Protein AF-0000000083108883 (afdb_homodimer)

Structure (mmCIF, N/CA/C/O backbone):
data_AF-0000000083108883-model_v1
#
loop_
_entity.id
_entity.type
_entity.pdbx_description
1 polymer Holo-
#
loop_
_atom_site.group_PDB
_atom_site.id
_atom_site.type_symbol
_atom_site.label_atom_id
_atom_site.label_alt_id
_atom_site.label_comp_id
_atom_site.label_asym_id
_atom_site.label_entity_id
_atom_site.label_seq_id
_atom_site.pdbx_PDB_ins_code
_atom_site.Cartn_x
_atom_site.Cartn_y
_atom_site.Cartn_z
_atom_site.occupancy
_atom_site.B_iso_or_equiv
_atom_site.auth_seq_id
_atom_site.auth_comp_id
_atom_site.auth_asym_id
_atom_site.auth_atom_id
_atom_site.pdbx_PDB_model_num
ATOM 1 N N . MET A 1 1 ? -17.375 -12.625 4.012 1 76.31 1 MET A N 1
ATOM 2 C CA . MET A 1 1 ? -16.109 -12.078 3.527 1 76.31 1 MET A CA 1
ATOM 3 C C . MET A 1 1 ? -15.039 -12.125 4.621 1 76.31 1 MET A C 1
ATOM 5 O O . MET A 1 1 ? -15.266 -11.641 5.73 1 76.31 1 MET A O 1
ATOM 9 N N . GLY A 1 2 ? -14.117 -13.102 4.285 1 89.69 2 GLY A N 1
ATOM 10 C CA . GLY A 1 2 ? -13.055 -13.273 5.27 1 89.69 2 GLY A CA 1
ATOM 11 C C . GLY A 1 2 ? -11.664 -13.266 4.66 1 89.69 2 GLY A C 1
ATOM 12 O O . GLY A 1 2 ? -11.484 -13.672 3.512 1 89.69 2 GLY A O 1
ATOM 13 N N . ILE A 1 3 ? -10.781 -12.773 5.336 1 93.19 3 ILE A N 1
ATOM 14 C CA . ILE A 1 3 ? -9.375 -12.797 4.934 1 93.19 3 ILE A CA 1
ATOM 15 C C . ILE A 1 3 ? -8.836 -14.219 5.047 1 93.19 3 ILE A C 1
ATOM 17 O O . ILE A 1 3 ? -9.016 -14.883 6.07 1 93.19 3 ILE A O 1
ATOM 21 N N . VAL A 1 4 ? -8.133 -14.672 4.008 1 93.44 4 VAL A N 1
ATOM 22 C CA . VAL A 1 4 ? -7.594 -16.031 4.047 1 93.44 4 VAL A CA 1
ATOM 23 C C . VAL A 1 4 ? -6.07 -15.984 3.961 1 93.44 4 VAL A C 1
ATOM 25 O O . VAL A 1 4 ? -5.398 -17 4.168 1 93.44 4 VAL A O 1
ATOM 28 N N . GLY A 1 5 ? -5.5 -14.867 3.646 1 94.31 5 GLY A N 1
ATOM 29 C CA . GLY A 1 5 ? -4.055 -14.75 3.553 1 94.31 5 GLY A CA 1
ATOM 30 C C . GLY A 1 5 ? -3.58 -13.305 3.492 1 94.31 5 GLY A C 1
ATOM 31 O O . GLY A 1 5 ? -4.277 -12.438 2.961 1 94.31 5 GLY A O 1
ATOM 32 N N . VAL A 1 6 ? -2.428 -13.055 4.012 1 96.5 6 VAL A N 1
ATOM 33 C CA . VAL A 1 6 ? -1.729 -11.781 3.943 1 96.5 6 VAL A CA 1
ATOM 34 C C . VAL A 1 6 ? -0.27 -12.008 3.557 1 96.5 6 VAL A C 1
ATOM 36 O O . VAL A 1 6 ? 0.339 -13 3.963 1 96.5 6 VAL A O 1
ATOM 39 N N . GLY A 1 7 ? 0.266 -11.148 2.766 1 96.5 7 GLY A N 1
ATOM 40 C CA . GLY A 1 7 ? 1.666 -11.203 2.377 1 96.5 7 GLY A CA 1
ATOM 41 C C . GLY A 1 7 ? 2.314 -9.836 2.301 1 96.5 7 GLY A C 1
ATOM 42 O O . GLY A 1 7 ? 1.659 -8.852 1.951 1 96.5 7 GLY A O 1
ATOM 43 N N . ILE A 1 8 ? 3.551 -9.719 2.645 1 97.81 8 ILE A N 1
ATOM 44 C CA . ILE A 1 8 ? 4.375 -8.523 2.479 1 97.81 8 ILE A CA 1
ATOM 45 C C . ILE A 1 8 ? 5.715 -8.906 1.85 1 97.81 8 ILE A C 1
ATOM 47 O O . ILE A 1 8 ? 6.195 -10.031 2.033 1 97.81 8 ILE A O 1
ATOM 51 N N . ASP A 1 9 ? 6.301 -7.988 1.172 1 96.94 9 ASP A N 1
ATOM 52 C CA . ASP A 1 9 ? 7.637 -8.195 0.616 1 96.94 9 ASP A CA 1
ATOM 53 C C . ASP A 1 9 ? 8.398 -6.879 0.504 1 96.94 9 ASP A C 1
ATOM 55 O O . ASP A 1 9 ? 7.797 -5.824 0.284 1 96.94 9 ASP A O 1
ATOM 59 N N . LEU A 1 10 ? 9.703 -6.953 0.668 1 96.44 10 LEU A N 1
ATOM 60 C CA . LEU A 1 10 ? 10.633 -5.852 0.454 1 96.44 10 LEU A CA 1
ATOM 61 C C . LEU A 1 10 ? 11.672 -6.219 -0.599 1 96.44 10 LEU A C 1
ATOM 63 O O . LEU A 1 10 ? 12.117 -7.371 -0.67 1 96.44 10 LEU A O 1
ATOM 67 N N . VAL A 1 11 ? 12.047 -5.242 -1.308 1 94.62 11 VAL A N 1
ATOM 68 C CA . VAL A 1 11 ? 13.07 -5.422 -2.33 1 94.62 11 VAL A CA 1
ATOM 69 C C . VAL A 1 11 ? 14.102 -4.301 -2.225 1 94.62 11 VAL A C 1
ATOM 71 O O . VAL A 1 11 ? 13.742 -3.121 -2.162 1 94.62 11 VAL A O 1
ATOM 74 N N . LEU A 1 12 ? 15.367 -4.664 -2.123 1 94.88 12 LEU A N 1
ATOM 75 C CA . LEU A 1 12 ? 16.438 -3.689 -2.271 1 94.88 12 LEU A CA 1
ATOM 76 C C . LEU A 1 12 ? 16.656 -3.346 -3.74 1 94.88 12 LEU A C 1
ATOM 78 O O . LEU A 1 12 ? 17.156 -4.172 -4.508 1 94.88 12 LEU A O 1
ATOM 82 N N . ILE A 1 13 ? 16.375 -2.121 -4.102 1 94.31 13 ILE A N 1
ATOM 83 C CA . ILE A 1 13 ? 16.234 -1.705 -5.492 1 94.31 13 ILE A CA 1
ATOM 84 C C . ILE A 1 13 ? 17.594 -1.79 -6.199 1 94.31 13 ILE A C 1
ATOM 86 O O . ILE A 1 13 ? 17.672 -2.279 -7.328 1 94.31 13 ILE A O 1
ATOM 90 N N . PRO A 1 14 ? 18.75 -1.355 -5.57 1 92.44 14 PRO A N 1
ATOM 91 C CA . PRO A 1 14 ? 20.016 -1.448 -6.293 1 92.44 14 PRO A CA 1
ATOM 92 C C . PRO A 1 14 ? 20.391 -2.885 -6.66 1 92.44 14 PRO A C 1
ATOM 94 O O . PRO A 1 14 ? 20.844 -3.145 -7.777 1 92.44 14 PRO A O 1
ATOM 97 N N . ASP A 1 15 ? 20.172 -3.787 -5.727 1 90.25 15 ASP A N 1
ATOM 98 C CA . ASP A 1 15 ? 20.453 -5.195 -6.004 1 90.25 15 ASP A CA 1
ATOM 99 C C . ASP A 1 15 ? 19.547 -5.715 -7.121 1 90.25 15 ASP A C 1
ATOM 101 O O . ASP A 1 15 ? 20 -6.445 -8 1 90.25 15 ASP A O 1
ATOM 105 N N . PHE A 1 16 ? 18.344 -5.336 -7.039 1 92.38 16 PHE A N 1
ATOM 106 C CA . PHE A 1 16 ? 17.359 -5.734 -8.039 1 92.38 16 PHE A CA 1
ATOM 107 C C . PHE A 1 16 ? 17.734 -5.191 -9.414 1 92.38 16 PHE A C 1
ATOM 109 O O . PHE A 1 16 ? 17.688 -5.914 -10.406 1 92.38 16 PHE A O 1
ATOM 116 N N . ALA A 1 17 ? 18.109 -3.965 -9.492 1 90.25 17 ALA A N 1
ATOM 117 C CA . ALA A 1 17 ? 18.438 -3.283 -10.742 1 90.25 17 ALA A CA 1
ATOM 118 C C . ALA A 1 17 ? 19.609 -3.969 -11.445 1 90.25 17 ALA A C 1
ATOM 120 O O . ALA A 1 17 ? 19.656 -4.023 -12.68 1 90.25 17 ALA A O 1
ATOM 121 N N . GLU A 1 18 ? 20.5 -4.449 -10.695 1 88.31 1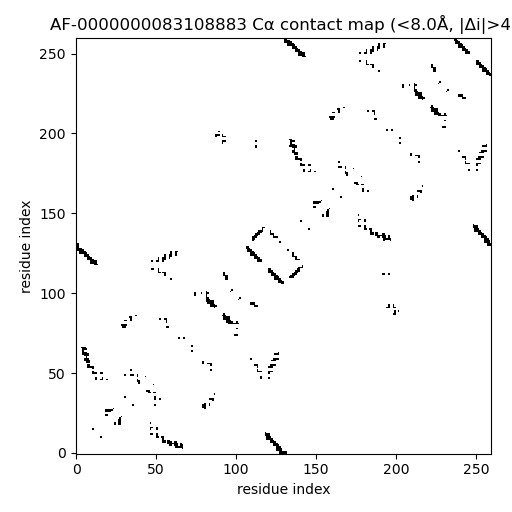8 GLU A N 1
ATOM 122 C CA . GLU A 1 18 ? 21.656 -5.129 -11.258 1 88.31 18 GLU A CA 1
ATOM 123 C C . GLU A 1 18 ? 21.266 -6.43 -11.945 1 88.31 18 GLU A C 1
ATOM 125 O O . GLU A 1 18 ? 21.953 -6.898 -12.852 1 88.31 18 GLU A O 1
ATOM 130 N N . GLN A 1 19 ? 20.094 -6.941 -11.57 1 87.31 19 GLN A N 1
ATOM 131 C CA . GLN A 1 19 ? 19.75 -8.289 -12.016 1 87.31 19 GLN A CA 1
ATOM 132 C C . GLN A 1 19 ? 18.609 -8.25 -13.031 1 87.31 19 GLN A C 1
ATOM 134 O O . GLN A 1 19 ? 18.453 -9.172 -13.82 1 87.31 19 GLN A O 1
ATOM 139 N N . VAL A 1 20 ? 17.859 -7.246 -13.062 1 85.25 20 VAL A N 1
ATOM 140 C CA . VAL A 1 20 ? 16.547 -7.234 -13.727 1 85.25 20 VAL A CA 1
ATOM 141 C C . VAL A 1 20 ? 16.75 -7.398 -15.234 1 85.25 20 VAL A C 1
ATOM 143 O O . VAL A 1 20 ? 15.93 -8.047 -15.898 1 85.25 20 VAL A O 1
ATOM 146 N N . ASP A 1 21 ? 17.797 -6.91 -15.75 1 81.06 21 ASP A N 1
ATOM 147 C CA . ASP A 1 21 ? 17.969 -7.004 -17.203 1 81.06 21 ASP A CA 1
ATOM 148 C C . ASP A 1 21 ? 19.062 -8 -17.562 1 81.06 21 ASP A C 1
ATOM 150 O O . ASP A 1 21 ? 19.484 -8.086 -18.719 1 81.06 21 ASP A O 1
ATOM 154 N N . GLN A 1 22 ? 19.453 -8.742 -16.562 1 81.38 22 GLN A N 1
ATOM 155 C CA . GLN A 1 22 ? 20.453 -9.773 -16.844 1 81.38 22 GLN A CA 1
ATOM 156 C C . GLN A 1 22 ? 19.797 -11.062 -17.328 1 81.38 22 GLN A C 1
ATOM 158 O O . GLN A 1 22 ? 19.016 -11.672 -16.609 1 81.38 22 GLN A O 1
ATOM 163 N N . PRO A 1 23 ? 20.125 -11.469 -18.531 1 80.25 23 PRO A N 1
ATOM 164 C CA . PRO A 1 23 ? 19.516 -12.68 -19.062 1 80.25 23 PRO A CA 1
ATOM 165 C C . PRO A 1 23 ? 19.734 -13.898 -18.172 1 80.25 23 PRO A C 1
ATOM 167 O O . PRO A 1 23 ? 20.812 -14.055 -17.594 1 80.25 23 PRO A O 1
ATOM 170 N N . GLY A 1 24 ? 18.688 -14.734 -18.141 1 75.94 24 GLY A N 1
ATOM 171 C CA . GLY A 1 24 ? 18.812 -15.969 -17.375 1 75.94 24 GLY A CA 1
ATOM 172 C C . GLY A 1 24 ? 18.422 -15.82 -15.93 1 75.94 24 GLY A C 1
ATOM 173 O O . GLY A 1 24 ? 18.375 -16.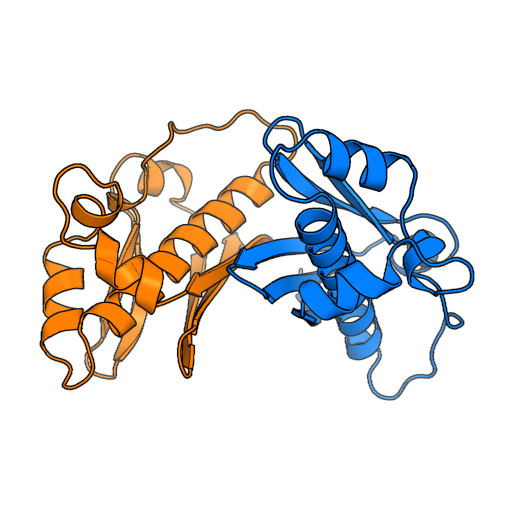797 -15.188 1 75.94 24 GLY A O 1
ATOM 174 N N . THR A 1 25 ? 18.203 -14.602 -15.578 1 73.06 25 THR A N 1
ATOM 175 C CA . THR A 1 25 ? 17.75 -14.414 -14.203 1 73.06 25 THR A CA 1
ATOM 176 C C . THR A 1 25 ? 16.234 -14.555 -14.117 1 73.06 25 THR A C 1
ATOM 178 O O . THR A 1 25 ? 15.523 -14.391 -15.117 1 73.06 25 THR A O 1
ATOM 181 N N . VAL A 1 26 ? 15.719 -14.828 -12.969 1 75.06 26 VAL A N 1
ATOM 182 C CA . VAL A 1 26 ? 14.289 -14.938 -12.719 1 75.06 26 VAL A CA 1
ATOM 183 C C . VAL A 1 26 ? 13.602 -13.609 -13.039 1 75.06 26 VAL A C 1
ATOM 185 O O . VAL A 1 26 ? 12.5 -13.594 -13.586 1 75.06 26 VAL A O 1
ATOM 188 N N . PHE A 1 27 ? 14.266 -12.531 -12.805 1 76.19 27 PHE A N 1
ATOM 189 C CA . PHE A 1 27 ? 13.68 -11.211 -12.984 1 76.19 27 PHE A CA 1
ATOM 190 C C . PHE A 1 27 ? 13.484 -10.906 -14.469 1 76.19 27 PHE A C 1
ATOM 192 O O . PHE A 1 27 ? 12.484 -10.297 -14.852 1 76.19 27 PHE A O 1
ATOM 199 N N . SER A 1 28 ? 14.398 -11.367 -15.266 1 72.38 28 SER A N 1
ATOM 200 C CA . SER A 1 28 ? 14.352 -11.062 -16.688 1 72.38 28 SER A CA 1
ATOM 201 C C . SER A 1 28 ? 13.164 -11.734 -17.359 1 72.38 28 SER A C 1
ATOM 203 O O . SER A 1 28 ? 12.68 -11.266 -18.391 1 72.38 28 SER A O 1
ATOM 205 N N . GLU A 1 29 ? 12.617 -12.719 -16.734 1 79.56 29 GLU A N 1
ATOM 206 C CA . GLU A 1 29 ? 11.555 -13.508 -17.359 1 79.56 29 GLU A CA 1
ATOM 207 C C . GLU A 1 29 ? 10.227 -13.305 -16.641 1 79.56 29 GLU A C 1
ATOM 209 O O . GLU A 1 29 ? 9.219 -13.914 -17.016 1 79.56 29 GLU A O 1
ATOM 214 N N . THR A 1 30 ? 10.211 -12.469 -15.758 1 88.38 30 THR A N 1
ATOM 215 C CA . THR A 1 30 ? 9.086 -12.414 -14.828 1 88.38 30 THR A CA 1
ATOM 216 C C . THR A 1 30 ? 8.055 -11.391 -15.297 1 88.38 30 THR A C 1
ATOM 218 O O . THR A 1 30 ? 6.848 -11.641 -15.219 1 88.38 30 THR A O 1
ATOM 221 N N . PHE A 1 31 ? 8.484 -10.344 -15.898 1 89.88 31 PHE A N 1
ATOM 222 C CA . PHE A 1 31 ? 7.574 -9.227 -16.109 1 89.88 31 PHE A CA 1
ATOM 223 C C . PHE A 1 31 ? 6.918 -9.32 -17.484 1 89.88 31 PHE A C 1
ATOM 225 O O . PHE A 1 31 ? 7.578 -9.641 -18.469 1 89.88 31 PHE A O 1
ATOM 232 N N . THR A 1 32 ? 5.672 -9.094 -17.5 1 89.81 32 THR A N 1
ATOM 233 C CA . THR A 1 32 ? 4.926 -9.07 -18.75 1 89.81 32 THR A CA 1
ATOM 234 C C . THR A 1 32 ? 5.258 -7.82 -19.562 1 89.81 32 THR A C 1
ATOM 236 O O . THR A 1 32 ? 5.805 -6.855 -19.016 1 89.81 32 THR A O 1
ATOM 239 N N . PRO A 1 33 ? 4.895 -7.848 -20.859 1 87.62 33 PRO A N 1
ATOM 240 C CA . PRO A 1 33 ? 5.074 -6.633 -21.656 1 87.62 33 PRO A CA 1
ATOM 241 C C . PRO A 1 33 ? 4.312 -5.438 -21.078 1 87.62 33 PRO A C 1
ATOM 243 O O . PRO A 1 33 ? 4.801 -4.305 -21.141 1 87.62 33 PRO A O 1
ATOM 246 N N . GLY A 1 34 ? 3.102 -5.641 -20.578 1 87.81 34 GLY A N 1
ATOM 247 C CA . GLY A 1 34 ? 2.332 -4.574 -19.953 1 87.81 34 GLY A CA 1
ATOM 248 C C . GLY A 1 34 ? 3.031 -3.955 -18.766 1 87.81 34 GLY A C 1
ATOM 249 O O . GLY A 1 34 ? 3.059 -2.73 -18.625 1 87.81 34 GLY A O 1
ATOM 250 N N . GLU A 1 35 ? 3.615 -4.77 -17.922 1 92.19 35 GLU A N 1
ATOM 251 C CA . GLU A 1 35 ? 4.332 -4.273 -16.75 1 92.19 35 GLU A CA 1
ATOM 252 C C . GLU A 1 35 ? 5.555 -3.461 -17.156 1 92.19 35 GLU A C 1
ATOM 254 O O . GLU A 1 35 ? 5.859 -2.434 -16.547 1 92.19 35 GLU A O 1
ATOM 259 N N . ARG A 1 36 ? 6.242 -3.934 -18.141 1 87.88 36 ARG A N 1
ATOM 260 C CA . ARG A 1 36 ? 7.426 -3.225 -18.625 1 87.88 36 ARG A CA 1
ATOM 261 C C . ARG A 1 36 ? 7.047 -1.873 -19.219 1 87.88 36 ARG A C 1
ATOM 263 O O . ARG A 1 36 ? 7.742 -0.879 -19 1 87.88 36 ARG A O 1
ATOM 270 N N . ARG A 1 37 ? 6.035 -1.826 -19.953 1 87.25 37 ARG A N 1
ATOM 271 C CA . ARG A 1 37 ? 5.551 -0.573 -20.516 1 87.25 37 ARG A CA 1
ATOM 272 C C . ARG A 1 37 ? 5.152 0.411 -19.422 1 87.25 37 ARG A C 1
ATOM 274 O O . ARG A 1 37 ? 5.516 1.588 -19.484 1 87.25 37 ARG A O 1
ATOM 281 N N . ASP A 1 38 ? 4.422 -0.089 -18.469 1 87.19 38 ASP A N 1
ATOM 282 C CA . ASP A 1 38 ? 3.998 0.758 -17.359 1 87.19 38 ASP A CA 1
ATOM 283 C C . ASP A 1 38 ? 5.203 1.333 -16.609 1 87.19 38 ASP A C 1
ATOM 285 O O . ASP A 1 38 ? 5.16 2.469 -16.141 1 87.19 38 ASP A O 1
ATOM 289 N N . ALA A 1 39 ? 6.246 0.544 -16.516 1 86.31 39 ALA A N 1
ATOM 290 C CA . ALA A 1 39 ? 7.426 0.963 -15.758 1 86.31 39 ALA A CA 1
ATOM 291 C C . ALA A 1 39 ? 8.25 1.969 -16.562 1 86.31 39 ALA A C 1
ATOM 293 O O . ALA A 1 39 ? 8.938 2.814 -15.977 1 86.31 39 ALA A O 1
ATOM 294 N N . SER A 1 40 ? 8.328 1.884 -17.875 1 78.56 40 SER A N 1
ATOM 295 C CA . SER A 1 40 ? 9.148 2.725 -18.734 1 78.56 40 SER A CA 1
ATOM 296 C C . SER A 1 40 ? 8.602 4.145 -18.812 1 78.56 40 SER A C 1
ATOM 298 O O . SER A 1 40 ? 9.359 5.098 -19.016 1 78.56 40 SER A O 1
ATOM 300 N N . ASP A 1 41 ? 7.426 4.406 -18.797 1 62.94 41 ASP A N 1
ATOM 301 C CA . ASP A 1 41 ? 6.785 5.703 -19 1 62.94 41 ASP A CA 1
ATOM 302 C C . ASP A 1 41 ? 7.105 6.652 -17.844 1 62.94 41 ASP A C 1
ATOM 304 O O . ASP A 1 41 ? 6.895 7.863 -17.953 1 62.94 41 ASP A O 1
ATOM 308 N N . LYS A 1 42 ? 7.668 6.137 -16.844 1 57.72 42 LYS A N 1
ATOM 309 C CA . LYS A 1 42 ? 7.82 7.051 -15.719 1 57.72 42 LYS A CA 1
ATOM 310 C C . LYS A 1 42 ? 9.273 7.5 -15.57 1 57.72 42 LYS A C 1
ATOM 312 O O . LYS A 1 42 ? 10.195 6.754 -15.898 1 57.72 42 LYS A O 1
ATOM 317 N N . SER A 1 43 ? 9.492 8.75 -15.539 1 50.69 43 SER A N 1
ATOM 318 C CA . SER A 1 43 ? 10.758 9.445 -15.398 1 50.69 43 SER A CA 1
ATOM 319 C C . SER A 1 43 ? 11.68 8.727 -14.414 1 50.69 43 SER A C 1
ATOM 321 O O . SER A 1 43 ? 12.898 8.906 -14.453 1 50.69 43 SER A O 1
ATOM 323 N N . SER A 1 44 ? 11.031 8.352 -13.305 1 57.03 44 SER A N 1
ATOM 324 C CA . SER A 1 44 ? 11.93 7.664 -12.375 1 57.03 44 SER A CA 1
ATOM 325 C C . SER A 1 44 ? 12.383 6.324 -12.945 1 57.03 44 SER A C 1
ATOM 327 O O . SER A 1 44 ? 11.836 5.848 -13.938 1 57.03 44 SER A O 1
ATOM 329 N N . SER A 1 45 ? 13.383 5.688 -12.352 1 75.06 45 SER A N 1
ATOM 330 C CA . SER A 1 45 ? 14.125 4.535 -12.852 1 75.06 45 SER A CA 1
ATOM 331 C C . SER A 1 45 ? 13.219 3.32 -13.016 1 75.06 45 SER A C 1
ATOM 333 O O . SER A 1 45 ? 12.414 3.02 -12.125 1 75.06 45 SER A O 1
ATOM 335 N N . ALA A 1 46 ? 12.984 2.963 -14.195 1 86.12 46 ALA A N 1
ATOM 336 C CA . ALA A 1 46 ? 12.297 1.728 -14.562 1 86.12 46 ALA A CA 1
ATOM 337 C C . ALA A 1 46 ? 12.555 0.628 -13.539 1 86.12 46 ALA A C 1
ATOM 339 O O . ALA A 1 46 ? 11.664 -0.153 -13.219 1 86.12 46 ALA A O 1
ATOM 340 N N . ALA A 1 47 ? 13.703 0.706 -12.961 1 88.88 47 ALA A N 1
ATOM 341 C CA . ALA A 1 47 ? 14.086 -0.333 -12.008 1 88.88 47 ALA A CA 1
ATOM 342 C C . ALA A 1 47 ? 13.266 -0.225 -10.719 1 88.88 47 ALA A C 1
ATOM 344 O O . ALA A 1 47 ? 12.867 -1.239 -10.141 1 88.88 47 ALA A O 1
ATOM 345 N N . ARG A 1 48 ? 12.992 0.98 -10.266 1 91.88 48 ARG A N 1
ATOM 346 C CA . ARG A 1 48 ? 12.219 1.175 -9.047 1 91.88 48 ARG A CA 1
ATOM 347 C C . ARG A 1 48 ? 10.789 0.67 -9.211 1 91.88 48 ARG A C 1
ATOM 349 O O . ARG A 1 48 ? 10.25 0.012 -8.32 1 91.88 48 ARG A O 1
ATOM 356 N N . HIS A 1 49 ? 10.242 0.921 -10.383 1 92.12 49 HIS A N 1
ATOM 357 C CA . HIS A 1 49 ? 8.867 0.508 -10.656 1 92.12 49 HIS A CA 1
ATOM 358 C C . HIS A 1 49 ? 8.766 -1.007 -10.805 1 92.12 49 HIS A C 1
ATOM 360 O O . HIS A 1 49 ? 7.828 -1.621 -10.289 1 92.12 49 HIS A O 1
ATOM 366 N N . LEU A 1 50 ? 9.711 -1.581 -11.438 1 93.5 50 LEU A N 1
ATOM 367 C CA . LEU A 1 50 ? 9.703 -3.031 -11.602 1 93.5 50 LEU A CA 1
ATOM 368 C C . LEU A 1 50 ? 9.977 -3.727 -10.273 1 93.5 50 LEU A C 1
ATOM 370 O O . LEU A 1 50 ? 9.43 -4.797 -10 1 93.5 50 LEU A O 1
ATOM 374 N N . ALA A 1 51 ? 10.852 -3.121 -9.469 1 94.69 51 ALA A N 1
ATOM 375 C CA . ALA A 1 51 ? 11.102 -3.668 -8.141 1 94.69 51 ALA A CA 1
ATOM 376 C C . ALA A 1 51 ? 9.82 -3.701 -7.309 1 94.69 51 ALA A C 1
ATOM 378 O O . ALA A 1 51 ? 9.547 -4.684 -6.613 1 94.69 51 ALA A O 1
ATOM 379 N N . ALA A 1 52 ? 9.047 -2.662 -7.344 1 96.62 52 ALA A N 1
ATOM 380 C CA . ALA A 1 52 ? 7.777 -2.621 -6.625 1 96.62 52 ALA A CA 1
ATOM 381 C C . ALA A 1 52 ? 6.812 -3.682 -7.148 1 96.62 52 ALA A C 1
ATOM 383 O O . ALA A 1 52 ? 6.082 -4.301 -6.371 1 96.62 52 ALA A O 1
ATOM 384 N N . ARG A 1 53 ? 6.812 -3.912 -8.43 1 96.19 53 ARG A N 1
ATOM 385 C CA . ARG A 1 53 ? 5.961 -4.949 -9.008 1 96.19 53 ARG A CA 1
ATOM 386 C C . ARG A 1 53 ? 6.43 -6.336 -8.586 1 96.19 53 ARG A C 1
ATOM 388 O O . ARG A 1 53 ? 5.609 -7.219 -8.32 1 96.19 53 ARG A O 1
ATOM 395 N N . TRP A 1 54 ? 7.727 -6.496 -8.547 1 94.88 54 TRP A N 1
ATOM 396 C CA . TRP A 1 54 ? 8.258 -7.746 -8.023 1 94.88 54 TRP A CA 1
ATOM 397 C C . TRP A 1 54 ? 7.805 -7.977 -6.582 1 94.88 54 TRP A C 1
ATOM 399 O O . TRP A 1 54 ? 7.34 -9.062 -6.238 1 94.88 54 TRP A O 1
ATOM 409 N N . ALA A 1 55 ? 7.961 -6.961 -5.809 1 97.38 55 ALA A N 1
ATOM 410 C CA . ALA A 1 55 ? 7.52 -7.059 -4.418 1 97.38 55 ALA A CA 1
ATOM 411 C C . ALA A 1 55 ? 6.043 -7.434 -4.336 1 97.38 55 ALA A C 1
ATOM 413 O O . ALA A 1 55 ? 5.648 -8.242 -3.488 1 97.38 55 ALA A O 1
ATOM 414 N N . ALA A 1 56 ? 5.219 -6.871 -5.18 1 98 56 ALA A N 1
ATOM 415 C CA . ALA A 1 56 ? 3.787 -7.16 -5.188 1 98 56 ALA A CA 1
ATOM 416 C C . ALA A 1 56 ? 3.527 -8.617 -5.551 1 98 56 ALA A C 1
ATOM 418 O O . ALA A 1 56 ? 2.695 -9.281 -4.926 1 98 56 ALA A O 1
ATOM 419 N N . LYS A 1 57 ? 4.223 -9.125 -6.59 1 96.31 57 LYS A N 1
ATOM 420 C CA . LYS A 1 57 ? 4.074 -10.523 -6.98 1 96.31 57 LYS A CA 1
ATOM 421 C C . LYS A 1 57 ? 4.453 -11.461 -5.832 1 96.31 57 LYS A C 1
ATOM 423 O O . LYS A 1 57 ? 3.734 -12.414 -5.539 1 96.31 57 LYS A O 1
ATOM 428 N N . GLU A 1 58 ? 5.594 -11.133 -5.188 1 96.19 58 GLU A N 1
ATOM 429 C CA . GLU A 1 58 ? 6.043 -11.938 -4.055 1 96.19 58 GLU A CA 1
ATOM 430 C C . GLU A 1 58 ? 5.055 -11.859 -2.895 1 96.19 58 GLU A C 1
ATOM 432 O O . GLU A 1 58 ? 4.812 -12.859 -2.213 1 96.19 58 GLU A O 1
ATOM 437 N N . ALA A 1 59 ? 4.516 -10.656 -2.629 1 97.81 59 ALA A N 1
ATOM 438 C CA . ALA A 1 59 ? 3.518 -10.508 -1.572 1 97.81 59 ALA A CA 1
ATOM 439 C C . ALA A 1 59 ? 2.297 -11.383 -1.838 1 97.81 59 ALA A C 1
ATOM 441 O O . ALA A 1 59 ? 1.774 -12.023 -0.922 1 97.81 59 ALA A O 1
ATOM 442 N N . VAL A 1 60 ? 1.796 -11.461 -3.078 1 97 60 VAL A N 1
ATOM 443 C CA . VAL A 1 60 ? 0.655 -12.297 -3.447 1 97 60 VAL A CA 1
ATOM 444 C C . VAL A 1 60 ? 0.997 -13.766 -3.23 1 97 60 VAL A C 1
ATOM 446 O O . VAL A 1 60 ? 0.199 -14.516 -2.664 1 97 60 VAL A O 1
ATOM 449 N N . ILE A 1 61 ? 2.158 -14.172 -3.631 1 94.44 61 ILE A N 1
ATOM 450 C CA . ILE A 1 61 ? 2.6 -15.555 -3.486 1 94.44 61 ILE A CA 1
ATOM 451 C C . ILE A 1 61 ? 2.658 -15.93 -2.006 1 94.44 61 ILE A C 1
ATOM 453 O O . ILE A 1 61 ? 2.182 -17 -1.609 1 94.44 61 ILE A O 1
ATOM 457 N N . LYS A 1 62 ? 3.209 -15.016 -1.215 1 95.25 62 LYS A N 1
ATOM 458 C CA . LYS A 1 62 ? 3.299 -15.258 0.222 1 95.25 62 LYS A CA 1
ATOM 459 C C . LYS A 1 62 ? 1.911 -15.336 0.854 1 95.25 62 LYS A C 1
ATOM 461 O O . LYS A 1 62 ? 1.665 -16.172 1.728 1 95.25 62 LYS A O 1
ATOM 466 N N . ALA A 1 63 ? 1.033 -14.453 0.455 1 96.06 63 ALA A N 1
ATOM 467 C CA . ALA A 1 63 ? -0.336 -14.5 0.961 1 96.06 63 ALA A CA 1
ATOM 468 C C . ALA A 1 63 ? -1.003 -15.828 0.608 1 96.06 63 ALA A C 1
ATOM 470 O O . ALA A 1 63 ? -1.643 -16.453 1.457 1 96.06 63 ALA A O 1
ATOM 471 N N . TRP A 1 64 ? -0.893 -16.219 -0.617 1 94.19 64 TRP A N 1
ATOM 472 C CA . TRP A 1 64 ? -1.485 -17.469 -1.078 1 94.19 64 TRP A CA 1
ATOM 473 C C . TRP A 1 64 ? -0.89 -18.656 -0.336 1 94.19 64 TRP A C 1
ATOM 475 O O . TRP A 1 64 ? -1.621 -19.516 0.16 1 94.19 64 TRP A O 1
ATOM 485 N N . SER A 1 65 ? 0.438 -18.672 -0.28 1 92 65 SER A N 1
ATOM 486 C CA . SER A 1 65 ? 1.111 -19.766 0.434 1 92 65 SER A CA 1
ATOM 487 C C . SER A 1 65 ? 0.635 -19.844 1.88 1 92 65 SER A C 1
ATOM 489 O O . SER A 1 65 ? 0.351 -20.938 2.381 1 92 65 SER A O 1
ATOM 491 N N . GLY A 1 66 ? 0.538 -18.703 2.557 1 90.44 66 GLY A N 1
ATOM 492 C CA . GLY A 1 66 ? 0.067 -18.656 3.932 1 90.44 66 GLY A CA 1
ATOM 493 C C . GLY A 1 66 ? -1.35 -19.172 4.094 1 90.44 66 GLY A C 1
ATOM 494 O O . GLY A 1 66 ? -1.706 -19.703 5.148 1 90.44 66 GLY A O 1
ATOM 495 N N . SER A 1 67 ? -2.174 -18.969 3.082 1 91.19 67 SER A N 1
ATOM 496 C CA . SER A 1 67 ? -3.564 -19.406 3.127 1 91.19 67 SER A CA 1
ATOM 497 C C . SER A 1 67 ? -3.656 -20.938 3.143 1 91.19 67 SER A C 1
ATOM 499 O O . SER A 1 67 ? -4.719 -21.484 3.422 1 91.19 67 SER A O 1
ATOM 501 N N . ARG A 1 68 ? -2.535 -21.531 2.916 1 90 68 ARG A N 1
ATOM 502 C CA . ARG A 1 68 ? -2.512 -22.984 2.801 1 90 68 ARG A CA 1
ATOM 503 C C . ARG A 1 68 ? -1.592 -23.609 3.85 1 90 68 ARG A C 1
ATOM 505 O O . ARG A 1 68 ? -0.965 -24.641 3.604 1 90 68 ARG A O 1
ATOM 512 N N . PHE A 1 69 ? -1.485 -23 4.895 1 87.44 69 PHE A N 1
ATOM 513 C CA . PHE A 1 69 ? -0.673 -23.484 6.004 1 87.44 69 PHE A CA 1
ATOM 514 C C . PHE A 1 69 ? -0.869 -24.984 6.211 1 87.44 69 PHE A C 1
ATOM 516 O O . PHE A 1 69 ? -2.004 -25.453 6.273 1 87.44 69 PHE A O 1
ATOM 523 N N . ALA A 1 70 ? 0.27 -25.719 6.211 1 89.88 70 ALA A N 1
ATOM 524 C CA . ALA A 1 70 ? 0.332 -27.156 6.496 1 89.88 70 ALA A CA 1
ATOM 525 C C . ALA A 1 70 ? -0.212 -27.969 5.332 1 89.88 70 ALA A C 1
ATOM 527 O O . ALA A 1 70 ? -0.586 -29.141 5.5 1 89.88 70 ALA A O 1
ATOM 528 N N . GLN A 1 71 ? -0.359 -27.438 4.141 1 89.5 71 GLN A N 1
ATOM 529 C CA . GLN A 1 71 ? -0.771 -28.141 2.924 1 89.5 71 GLN A CA 1
ATOM 530 C C . GLN A 1 71 ? 0.332 -28.094 1.871 1 89.5 71 GLN A C 1
ATOM 532 O O . GLN A 1 71 ? 1.139 -27.172 1.839 1 89.5 71 GLN A O 1
ATOM 537 N N . ARG A 1 72 ? 0.386 -29 1.032 1 86.94 72 ARG A N 1
ATOM 538 C CA . ARG A 1 72 ? 1.366 -29.047 -0.048 1 86.94 72 ARG A CA 1
ATOM 539 C C . ARG A 1 72 ? 1.152 -27.906 -1.032 1 86.94 72 ARG A C 1
ATOM 541 O O . ARG A 1 72 ? 0.014 -27.516 -1.31 1 86.94 72 ARG A O 1
ATOM 548 N N . PRO A 1 73 ? 2.348 -27.453 -1.606 1 83.44 73 PRO A N 1
ATOM 549 C CA . PRO A 1 73 ? 2.186 -26.453 -2.654 1 83.44 73 PRO A CA 1
ATOM 550 C C . PRO A 1 73 ? 1.404 -26.969 -3.859 1 83.44 73 PRO A C 1
ATOM 552 O O . PRO A 1 73 ? 1.549 -28.141 -4.238 1 83.44 73 PRO A O 1
ATOM 555 N N . VAL A 1 74 ? 0.52 -26.156 -4.348 1 80.75 74 VAL A N 1
ATOM 556 C CA . VAL A 1 74 ? -0.342 -26.594 -5.434 1 80.75 74 VAL A CA 1
ATOM 557 C C . VAL A 1 74 ? 0.334 -26.328 -6.777 1 80.75 74 VAL A C 1
ATOM 559 O O . VAL A 1 74 ? 0.013 -26.953 -7.781 1 80.75 74 VAL A O 1
ATOM 562 N N . LEU A 1 75 ? 1.171 -25.281 -6.863 1 80.31 75 LEU A N 1
ATOM 563 C CA . LEU A 1 75 ? 1.832 -24.953 -8.117 1 80.31 75 LEU A CA 1
ATOM 564 C C . LEU A 1 75 ? 3.346 -24.906 -7.945 1 80.31 75 LEU A C 1
ATOM 566 O O . LEU A 1 75 ? 3.842 -24.672 -6.84 1 80.31 75 LEU A O 1
ATOM 570 N N . PRO A 1 76 ? 4 -25.328 -9.195 1 73.88 76 PRO A N 1
ATOM 571 C CA . PRO A 1 76 ? 5.461 -25.25 -9.125 1 73.88 76 PRO A CA 1
ATOM 572 C C . PRO A 1 76 ? 5.953 -23.828 -8.828 1 73.88 76 PRO A C 1
ATOM 574 O O . PRO A 1 76 ? 5.152 -22.891 -8.789 1 73.88 76 PRO A O 1
ATOM 577 N N . GLU A 1 77 ? 7.352 -23.859 -8.883 1 66.44 77 GLU A N 1
ATOM 578 C CA . GLU A 1 77 ? 8.039 -22.578 -8.734 1 66.44 77 GLU A CA 1
ATOM 579 C C . GLU A 1 77 ? 7.949 -21.766 -10.023 1 66.44 77 GLU A C 1
ATOM 581 O O . GLU A 1 77 ? 7.605 -22.297 -11.078 1 66.44 77 GLU A O 1
ATOM 586 N N . ALA A 1 78 ? 7.734 -20.5 -10.047 1 70.94 78 ALA A N 1
ATOM 587 C CA . ALA A 1 78 ? 7.816 -19.578 -11.172 1 70.94 78 ALA A CA 1
ATOM 588 C C . ALA A 1 78 ? 6.422 -19.172 -11.648 1 70.94 78 ALA A C 1
ATOM 590 O O . ALA A 1 78 ? 6.082 -19.344 -12.82 1 70.94 78 ALA A O 1
ATOM 591 N N . ILE A 1 79 ? 5.699 -18.828 -10.797 1 85.56 79 ILE A N 1
ATOM 592 C CA . ILE A 1 79 ? 4.332 -18.438 -11.117 1 85.56 79 ILE A CA 1
ATOM 593 C C . ILE A 1 79 ? 4.242 -16.922 -11.234 1 85.56 79 ILE A C 1
ATOM 595 O O . ILE A 1 79 ? 3.152 -16.375 -11.391 1 85.56 79 ILE A O 1
ATOM 599 N N . HIS A 1 80 ? 5.441 -16.25 -11.25 1 90.38 80 HIS A N 1
ATOM 600 C CA . HIS A 1 80 ? 5.469 -14.789 -11.203 1 90.38 80 HIS A CA 1
ATOM 601 C C . HIS A 1 80 ? 4.836 -14.18 -12.445 1 90.38 80 HIS A C 1
ATOM 603 O O . HIS A 1 80 ? 4.121 -13.18 -12.367 1 90.38 80 HIS A O 1
ATOM 609 N N . ARG A 1 81 ? 4.992 -14.82 -13.523 1 88.25 81 ARG A N 1
ATOM 610 C CA . ARG A 1 81 ? 4.492 -14.258 -14.766 1 88.25 81 ARG A CA 1
ATOM 611 C C . ARG A 1 81 ? 2.971 -14.344 -14.844 1 88.25 81 ARG A C 1
ATOM 613 O O . ARG A 1 81 ? 2.336 -13.594 -15.586 1 88.25 81 ARG A O 1
ATOM 620 N N . ASP A 1 82 ? 2.375 -15.258 -14.102 1 92.88 82 ASP A N 1
ATOM 621 C CA . ASP A 1 82 ? 0.925 -15.422 -14.078 1 92.88 82 ASP A CA 1
ATOM 622 C C . ASP A 1 82 ? 0.271 -14.43 -13.125 1 92.88 82 ASP A C 1
ATOM 624 O O . ASP A 1 82 ? -0.956 -14.375 -13.016 1 92.88 82 ASP A O 1
ATOM 628 N N . ILE A 1 83 ? 1.078 -13.734 -12.438 1 95.19 83 ILE A N 1
ATOM 629 C CA . ILE A 1 83 ? 0.64 -12.656 -11.562 1 95.19 83 ILE A CA 1
ATOM 630 C C . ILE A 1 83 ? 1.083 -11.305 -12.133 1 95.19 83 ILE A C 1
ATOM 632 O O . ILE A 1 83 ? 2.244 -10.922 -11.992 1 95.19 83 ILE A O 1
ATOM 636 N N . GLU A 1 84 ? 0.145 -10.633 -12.758 1 96.69 84 GLU A N 1
ATOM 637 C CA . GLU A 1 84 ? 0.469 -9.352 -13.383 1 96.69 84 GLU A CA 1
ATOM 638 C C . GLU A 1 84 ? -0.064 -8.18 -12.562 1 96.69 84 GLU A C 1
ATOM 640 O O . GLU A 1 84 ? -1.232 -8.172 -12.172 1 96.69 84 GLU A O 1
ATOM 645 N N . VAL A 1 85 ? 0.838 -7.262 -12.297 1 96.62 85 VAL A N 1
ATOM 646 C CA . VAL A 1 85 ? 0.398 -6.004 -11.703 1 96.62 85 VAL A CA 1
ATOM 647 C C . VAL A 1 85 ? 0.029 -5.016 -12.805 1 96.62 85 VAL A C 1
ATOM 649 O O . VAL A 1 85 ? 0.889 -4.586 -13.578 1 96.62 85 VAL A O 1
ATOM 652 N N . VAL A 1 86 ? -1.236 -4.652 -12.859 1 95.75 86 VAL A N 1
ATOM 653 C CA . VAL A 1 86 ? -1.714 -3.686 -13.836 1 95.75 86 VAL A CA 1
ATOM 654 C C . VAL A 1 86 ? -2.018 -2.357 -13.148 1 95.75 86 VAL A C 1
ATOM 656 O O . VAL A 1 86 ? -2.328 -2.328 -11.953 1 95.75 86 VAL A O 1
ATOM 659 N N . THR A 1 87 ? -1.871 -1.302 -13.852 1 93.69 87 THR A N 1
ATOM 660 C CA . THR A 1 87 ? -2.145 0.03 -13.328 1 93.69 87 THR A CA 1
ATOM 661 C C . THR A 1 87 ? -3.201 0.739 -14.172 1 93.69 87 THR A C 1
ATOM 663 O O . THR A 1 87 ? -3.207 0.622 -15.398 1 93.69 87 THR A O 1
ATOM 666 N N . ASP A 1 88 ? -4.121 1.433 -13.484 1 93.56 88 ASP A N 1
ATOM 667 C CA . ASP A 1 88 ? -5.117 2.178 -14.25 1 93.56 88 ASP A CA 1
ATOM 668 C C . ASP A 1 88 ? -4.578 3.547 -14.664 1 93.56 88 ASP A C 1
ATOM 670 O O . ASP A 1 88 ? -3.391 3.828 -14.5 1 93.56 88 ASP A O 1
ATOM 674 N N . MET A 1 89 ? -5.383 4.352 -15.219 1 90.44 89 MET A N 1
ATOM 675 C CA . MET A 1 89 ? -4.953 5.621 -15.797 1 90.44 89 MET A CA 1
ATOM 676 C C . MET A 1 89 ? -4.52 6.598 -14.711 1 90.44 89 MET A C 1
ATOM 678 O O . MET A 1 89 ? -3.871 7.605 -15 1 90.44 89 MET A O 1
ATOM 682 N N . TRP A 1 90 ? -4.805 6.289 -13.477 1 89.25 90 TRP A N 1
ATOM 683 C CA . TRP A 1 90 ? -4.445 7.172 -12.367 1 89.25 90 TRP A CA 1
ATOM 684 C C . TRP A 1 90 ? -3.326 6.566 -11.531 1 89.25 90 TRP A C 1
ATOM 686 O O . TRP A 1 90 ? -3.016 7.062 -10.445 1 89.25 90 TRP A O 1
ATOM 696 N N . GLY A 1 91 ? -2.811 5.48 -11.922 1 90 91 GLY A N 1
ATOM 697 C CA . GLY A 1 91 ? -1.632 4.902 -11.297 1 90 91 GLY A CA 1
ATOM 698 C C . GLY A 1 91 ? -1.964 3.893 -10.211 1 90 91 GLY A C 1
ATOM 699 O O . GLY A 1 91 ? -1.082 3.463 -9.461 1 90 91 GLY A O 1
ATOM 700 N N . ARG A 1 92 ? -3.264 3.514 -10.125 1 94.5 92 ARG A N 1
ATOM 701 C CA . ARG A 1 92 ? -3.688 2.582 -9.086 1 94.5 92 ARG A CA 1
ATOM 702 C C . ARG A 1 92 ? -3.432 1.139 -9.5 1 94.5 92 ARG A C 1
ATOM 704 O O . ARG A 1 92 ? -3.814 0.729 -10.602 1 94.5 92 ARG A O 1
ATOM 711 N N . PRO A 1 93 ? -2.816 0.371 -8.57 1 96.06 93 PRO A N 1
ATOM 712 C CA . PRO A 1 93 ? -2.463 -0.999 -8.953 1 96.06 93 PRO A CA 1
ATOM 713 C C . PRO A 1 93 ? -3.6 -1.989 -8.711 1 96.06 93 PRO A C 1
ATOM 715 O O . PRO A 1 93 ? -4.422 -1.786 -7.816 1 96.06 93 PRO A O 1
ATOM 718 N N . ARG A 1 94 ? -3.588 -3.082 -9.516 1 96.56 94 ARG A N 1
ATOM 719 C CA . ARG A 1 94 ? -4.414 -4.273 -9.352 1 96.56 94 ARG A CA 1
ATOM 720 C C . ARG A 1 94 ? -3.693 -5.516 -9.867 1 96.56 94 ARG A C 1
ATOM 722 O O . ARG A 1 94 ? -2.789 -5.414 -10.695 1 96.56 94 ARG A O 1
ATOM 729 N N . VAL A 1 95 ? -4.129 -6.598 -9.344 1 97.19 95 VAL A N 1
ATOM 730 C CA . VAL A 1 95 ? -3.523 -7.848 -9.781 1 97.19 95 VAL A CA 1
ATOM 731 C C . VAL A 1 95 ? -4.438 -8.539 -10.789 1 97.19 95 VAL A C 1
ATOM 733 O O . VAL A 1 95 ? -5.645 -8.656 -10.562 1 97.19 95 VAL A O 1
ATOM 736 N N . ARG A 1 96 ? -3.857 -8.898 -11.867 1 96.5 96 ARG A N 1
ATOM 737 C CA . ARG A 1 96 ? -4.504 -9.766 -12.844 1 96.5 96 ARG A CA 1
ATOM 738 C C . ARG A 1 96 ? -3.824 -11.125 -12.906 1 96.5 96 ARG A C 1
ATOM 740 O O . ARG A 1 96 ? -2.607 -11.211 -13.094 1 96.5 96 ARG A O 1
ATOM 747 N N . LEU A 1 97 ? -4.641 -12.156 -12.797 1 96.31 97 LEU A N 1
ATOM 748 C CA . LEU A 1 97 ? -4.098 -13.516 -12.797 1 96.31 97 LEU A CA 1
ATOM 749 C C . LEU A 1 97 ? -4.375 -14.203 -14.133 1 96.31 97 LEU A C 1
ATOM 751 O O . LEU A 1 97 ? -5.406 -13.961 -14.758 1 96.31 97 LEU A O 1
ATOM 755 N N . THR A 1 98 ? -3.445 -15.039 -14.492 1 94.56 98 THR A N 1
ATOM 756 C CA . THR A 1 98 ? -3.621 -15.875 -15.68 1 94.56 98 THR A CA 1
ATOM 757 C C . THR A 1 98 ? -3.184 -17.312 -15.398 1 94.56 98 THR A C 1
ATOM 759 O O . THR A 1 98 ? -2.68 -17.609 -14.312 1 94.56 98 THR A O 1
ATOM 762 N N . GLY A 1 99 ? -3.523 -18.203 -16.266 1 91.94 99 GLY A N 1
ATOM 763 C CA . GLY A 1 99 ? -3.078 -19.578 -16.172 1 91.94 99 GLY A CA 1
ATOM 764 C C . GLY A 1 99 ? -3.627 -20.312 -14.961 1 91.94 99 GLY A C 1
ATOM 765 O O . GLY A 1 99 ? -4.766 -20.078 -14.555 1 91.94 99 GLY A O 1
ATOM 766 N N . ALA A 1 100 ? -2.834 -21.234 -14.484 1 91.31 100 ALA A N 1
ATOM 767 C CA . ALA A 1 100 ? -3.26 -22.109 -13.383 1 91.31 100 ALA A CA 1
ATOM 768 C C . ALA A 1 100 ? -3.518 -21.297 -12.117 1 91.31 100 ALA A C 1
ATOM 770 O O . ALA A 1 100 ? -4.41 -21.625 -11.328 1 91.31 100 ALA A O 1
ATOM 771 N N . VAL A 1 101 ? -2.777 -20.234 -11.922 1 92.62 101 VAL A N 1
ATOM 772 C CA . VAL A 1 101 ? -2.957 -19.406 -10.742 1 92.62 101 VAL A CA 1
ATOM 773 C C . VAL A 1 101 ? -4.367 -18.828 -10.727 1 92.62 101 VAL A C 1
ATOM 775 O O . VAL A 1 101 ? -5.031 -18.812 -9.688 1 92.62 101 VAL A O 1
ATOM 778 N N . ALA A 1 102 ? -4.805 -18.375 -11.891 1 94.88 102 ALA A N 1
ATOM 779 C CA . ALA A 1 102 ? -6.145 -17.797 -12.008 1 94.88 102 ALA A CA 1
ATOM 780 C C . ALA A 1 102 ? -7.211 -18.844 -11.664 1 94.88 102 ALA A C 1
ATOM 782 O O . ALA A 1 102 ? -8.227 -18.516 -11.039 1 94.88 102 ALA A O 1
ATOM 783 N N . GLU A 1 103 ? -6.973 -20.016 -12.047 1 94 103 GLU A N 1
ATOM 784 C CA . GLU A 1 103 ? -7.93 -21.094 -11.773 1 94 103 GLU A CA 1
ATOM 785 C C . GLU A 1 103 ? -8.031 -21.375 -10.281 1 94 103 GLU A C 1
ATOM 787 O O . GLU A 1 103 ? -9.133 -21.516 -9.742 1 94 103 GLU A O 1
ATOM 792 N N . HIS A 1 104 ? -6.934 -21.422 -9.594 1 92.56 104 HIS A N 1
ATOM 793 C CA . HIS A 1 104 ? -6.906 -21.781 -8.18 1 92.56 104 HIS A CA 1
ATOM 794 C C . HIS A 1 104 ? -7.414 -20.641 -7.309 1 92.56 104 HIS A C 1
ATOM 796 O O . HIS A 1 104 ? -7.898 -20.859 -6.195 1 92.56 104 HIS A O 1
ATOM 802 N N . LEU A 1 105 ? -7.363 -19.391 -7.867 1 93.94 105 LEU A N 1
ATOM 803 C CA . LEU A 1 105 ? -7.758 -18.219 -7.09 1 93.94 105 LEU A CA 1
ATOM 804 C C . LEU A 1 105 ? -8.984 -17.547 -7.695 1 93.94 105 LEU A C 1
ATOM 806 O O . LEU A 1 105 ? -9.18 -16.344 -7.543 1 93.94 105 LEU A O 1
ATOM 810 N N . ALA A 1 106 ? -9.75 -18.281 -8.391 1 94.25 106 ALA A N 1
ATOM 811 C CA . ALA A 1 106 ? -10.891 -17.766 -9.156 1 94.25 106 ALA A CA 1
ATOM 812 C C . ALA A 1 106 ? -11.891 -17.062 -8.234 1 94.25 106 ALA A C 1
ATOM 814 O O . ALA A 1 106 ? -12.508 -16.078 -8.633 1 94.25 106 ALA A O 1
ATOM 815 N N . ASP A 1 107 ? -12.055 -17.438 -6.992 1 93.56 107 ASP A N 1
ATOM 816 C CA . ASP A 1 107 ? -13.055 -16.859 -6.109 1 93.56 107 ASP A CA 1
ATOM 817 C C . ASP A 1 107 ? -12.406 -15.969 -5.051 1 93.56 107 ASP A C 1
ATOM 819 O O . ASP A 1 107 ? -13.023 -15.664 -4.027 1 93.56 107 ASP A O 1
ATOM 823 N N . VAL A 1 108 ? -11.219 -15.609 -5.359 1 94.88 108 VAL A N 1
ATOM 824 C CA . VAL A 1 108 ? -10.477 -14.836 -4.375 1 94.88 108 VAL A CA 1
ATOM 825 C C . VAL A 1 108 ? -10.352 -13.383 -4.84 1 94.88 108 VAL A C 1
ATOM 827 O O . VAL A 1 108 ? -10.031 -13.125 -6.004 1 94.88 108 VAL A O 1
ATOM 830 N N . THR A 1 109 ? -10.68 -12.438 -3.963 1 95.88 109 THR A N 1
ATOM 831 C CA . THR A 1 109 ? -10.375 -11.031 -4.195 1 95.88 109 THR A CA 1
ATOM 832 C C . THR A 1 109 ? -8.984 -10.688 -3.662 1 95.88 109 THR A C 1
ATOM 834 O O . THR A 1 109 ? -8.664 -10.977 -2.508 1 95.88 109 THR A O 1
ATOM 837 N N . ILE A 1 110 ? -8.188 -10.086 -4.492 1 97.06 110 ILE A N 1
ATOM 838 C CA . ILE A 1 110 ? -6.828 -9.719 -4.102 1 97.06 110 ILE A CA 1
ATOM 839 C C . ILE A 1 110 ? -6.723 -8.195 -3.973 1 97.06 110 ILE A C 1
ATOM 841 O O . ILE A 1 110 ? -6.969 -7.469 -4.938 1 97.06 110 ILE A O 1
ATOM 845 N N . HIS A 1 111 ? -6.367 -7.723 -2.83 1 97.62 111 HIS A N 1
ATOM 846 C CA . HIS A 1 111 ? -6.012 -6.332 -2.588 1 97.62 111 HIS A CA 1
ATOM 847 C C . HIS A 1 111 ? -4.5 -6.152 -2.518 1 97.62 111 HIS A C 1
ATOM 849 O O . HIS A 1 111 ? -3.812 -6.906 -1.824 1 97.62 111 HIS A O 1
ATOM 855 N N . VAL A 1 112 ? -3.984 -5.168 -3.24 1 98.38 112 VAL A N 1
ATOM 856 C CA . VAL A 1 112 ? -2.543 -4.945 -3.232 1 98.38 112 VAL A CA 1
ATOM 857 C C . VAL A 1 112 ? -2.25 -3.453 -3.094 1 98.38 112 VAL A C 1
ATOM 859 O O . VAL A 1 112 ? -3.055 -2.615 -3.506 1 98.38 112 VAL A O 1
ATOM 862 N N . SER A 1 113 ? -1.203 -3.162 -2.51 1 98.62 113 SER A N 1
ATOM 863 C CA . SER A 1 113 ? -0.602 -1.834 -2.445 1 98.62 113 SER A CA 1
ATOM 864 C C . SER A 1 113 ? 0.918 -1.91 -2.543 1 98.62 113 SER A C 1
ATOM 866 O O . SER A 1 113 ? 1.537 -2.811 -1.971 1 98.62 113 SER A O 1
ATOM 868 N N . LEU A 1 114 ? 1.467 -1.059 -3.311 1 97.5 114 LEU A N 1
ATOM 869 C CA . LEU A 1 114 ? 2.914 -1.015 -3.486 1 97.5 114 LEU A CA 1
ATOM 870 C C . LEU A 1 114 ? 3.449 0.391 -3.238 1 97.5 114 LEU A C 1
ATOM 872 O O . LEU A 1 114 ? 2.717 1.373 -3.375 1 97.5 114 LEU A O 1
ATOM 876 N N . THR A 1 115 ? 4.715 0.45 -2.898 1 96.56 115 THR A N 1
ATOM 877 C CA . THR A 1 115 ? 5.414 1.712 -2.674 1 96.56 115 THR A CA 1
ATOM 878 C C . THR A 1 115 ? 6.914 1.551 -2.906 1 96.56 115 THR A C 1
ATOM 880 O O . THR A 1 115 ? 7.41 0.429 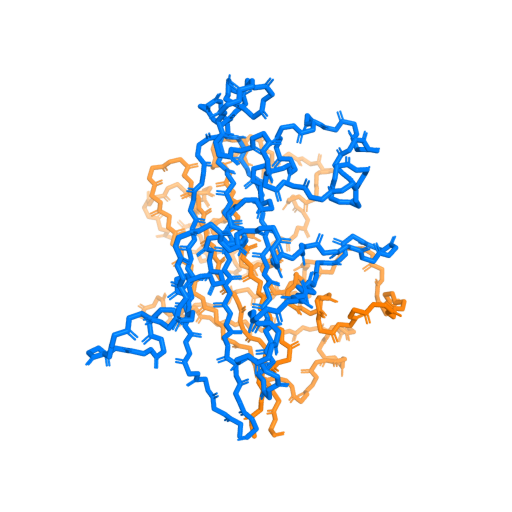-3.027 1 96.56 115 THR A O 1
ATOM 883 N N . HIS A 1 116 ? 7.523 2.654 -3.088 1 94.69 116 HIS A N 1
ATOM 884 C CA . HIS A 1 116 ? 8.977 2.695 -3.084 1 94.69 116 HIS A CA 1
ATOM 885 C C . HIS A 1 116 ? 9.492 3.992 -2.469 1 94.69 116 HIS A C 1
ATOM 887 O O . HIS A 1 116 ? 8.867 5.043 -2.617 1 94.69 116 HIS A O 1
ATOM 893 N N . GLU A 1 117 ? 10.555 3.82 -1.755 1 92.56 117 GLU A N 1
ATOM 894 C CA . GLU A 1 117 ? 11.219 4.922 -1.059 1 92.56 117 GLU A CA 1
ATOM 895 C C . GLU A 1 117 ? 12.719 4.672 -0.926 1 92.56 117 GLU A C 1
ATOM 897 O O . GLU A 1 117 ? 13.133 3.635 -0.405 1 92.56 117 GLU A O 1
ATOM 902 N N . GLY A 1 118 ? 13.516 5.73 -1.395 1 90.62 118 GLY A N 1
ATOM 903 C CA . GLY A 1 118 ? 14.953 5.5 -1.396 1 90.62 118 GLY A CA 1
ATOM 904 C C . GLY A 1 118 ? 15.359 4.254 -2.16 1 90.62 118 GLY A C 1
ATOM 905 O O . GLY A 1 118 ? 15 4.094 -3.33 1 90.62 118 GLY A O 1
ATOM 906 N N . ASP A 1 119 ? 15.984 3.301 -1.388 1 92.56 119 ASP A N 1
ATOM 907 C CA . ASP A 1 119 ? 16.516 2.1 -2.027 1 92.56 119 ASP A CA 1
ATOM 908 C C . ASP A 1 119 ? 15.602 0.9 -1.783 1 92.56 119 ASP A C 1
ATOM 910 O O . ASP A 1 119 ? 16 -0.244 -2.018 1 92.56 119 ASP A O 1
ATOM 914 N N . THR A 1 120 ? 14.367 1.215 -1.304 1 95.69 120 THR A N 1
ATOM 915 C CA . THR A 1 120 ? 13.523 0.09 -0.911 1 95.69 120 THR A CA 1
ATOM 916 C C . THR A 1 120 ? 12.172 0.161 -1.607 1 95.69 120 THR A C 1
ATOM 918 O O . THR A 1 120 ? 11.555 1.229 -1.68 1 95.69 120 THR A O 1
ATOM 921 N N . ALA A 1 121 ? 11.789 -0.916 -2.197 1 96.69 121 ALA A N 1
ATOM 922 C CA . ALA A 1 121 ? 10.406 -1.117 -2.625 1 96.69 121 ALA A CA 1
ATOM 923 C C . ALA A 1 121 ? 9.672 -2.074 -1.688 1 96.69 121 ALA A C 1
ATOM 925 O O . ALA A 1 121 ? 10.289 -2.977 -1.109 1 96.69 121 ALA A O 1
ATOM 926 N N . ALA A 1 122 ? 8.422 -1.883 -1.533 1 98.12 122 ALA A N 1
ATOM 927 C CA . ALA A 1 122 ? 7.617 -2.701 -0.626 1 98.12 122 ALA A CA 1
ATOM 928 C C . ALA A 1 122 ? 6.211 -2.92 -1.182 1 98.12 122 ALA A C 1
ATOM 930 O O . ALA A 1 122 ? 5.715 -2.107 -1.965 1 98.12 122 ALA A O 1
ATOM 931 N N . ALA A 1 123 ? 5.621 -4.004 -0.819 1 98.62 123 ALA A N 1
ATOM 932 C CA . ALA A 1 123 ? 4.23 -4.273 -1.18 1 98.62 123 ALA A CA 1
ATOM 933 C C . ALA A 1 123 ? 3.543 -5.129 -0.118 1 98.62 123 ALA A C 1
ATOM 935 O O . ALA A 1 123 ? 4.199 -5.887 0.6 1 98.62 123 ALA A O 1
ATOM 936 N N . VAL A 1 124 ? 2.232 -4.965 -0.043 1 98.5 124 VAL A N 1
ATOM 937 C CA . VAL A 1 124 ? 1.365 -5.809 0.772 1 98.5 124 VAL A CA 1
ATOM 938 C C . VAL A 1 124 ? 0.228 -6.359 -0.084 1 98.5 124 VAL A C 1
ATOM 940 O O . VAL A 1 124 ? -0.229 -5.699 -1.021 1 98.5 124 VAL A O 1
ATOM 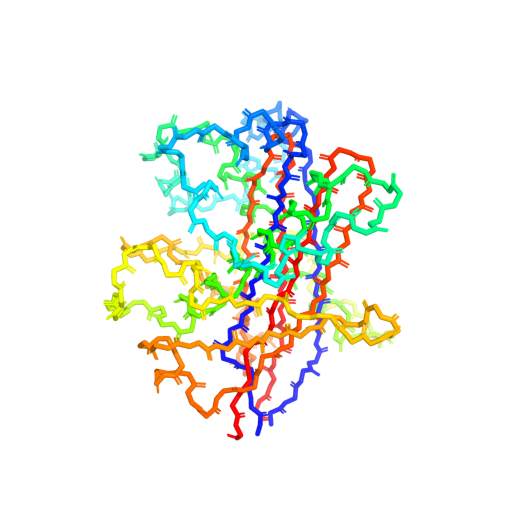943 N N . ALA A 1 125 ? -0.167 -7.543 0.22 1 98.38 125 ALA A N 1
ATOM 944 C CA . ALA A 1 125 ? -1.308 -8.18 -0.434 1 98.38 125 ALA A CA 1
ATOM 945 C C . ALA A 1 125 ? -2.229 -8.836 0.59 1 98.38 125 ALA A C 1
ATOM 947 O O . ALA A 1 125 ? -1.76 -9.43 1.567 1 98.38 125 ALA A O 1
ATOM 948 N N . ILE A 1 126 ? -3.533 -8.734 0.389 1 97.81 126 ILE A N 1
ATOM 949 C CA . ILE A 1 126 ? -4.547 -9.414 1.185 1 97.81 126 ILE A CA 1
ATOM 950 C C . ILE A 1 126 ? -5.457 -10.234 0.27 1 97.81 126 ILE A C 1
ATOM 952 O O . ILE A 1 126 ? -5.973 -9.719 -0.724 1 97.81 126 ILE A O 1
ATOM 956 N N . LEU A 1 127 ? -5.613 -11.484 0.579 1 96.44 127 LEU A N 1
ATOM 957 C CA . LEU A 1 127 ? -6.555 -12.367 -0.104 1 96.44 127 LEU A CA 1
ATOM 958 C C . LEU A 1 127 ? -7.836 -12.523 0.705 1 96.44 127 LEU A C 1
ATOM 960 O O . LEU A 1 127 ? -7.789 -12.812 1.903 1 96.44 127 LEU A O 1
ATOM 964 N N . GLU A 1 128 ? -8.945 -12.281 0.038 1 96.19 128 GLU A N 1
ATOM 965 C CA . GLU A 1 128 ? -10.258 -12.406 0.671 1 96.19 128 GLU A CA 1
ATOM 966 C C . GLU A 1 128 ? -11.18 -13.312 -0.144 1 96.19 128 GLU A C 1
ATOM 968 O O . GLU A 1 128 ? -11.133 -13.305 -1.376 1 96.19 128 GLU A O 1
ATOM 973 N N . ILE A 1 129 ? -11.969 -14.008 0.58 1 93.06 129 ILE A N 1
ATOM 974 C CA . ILE A 1 129 ? -13.008 -14.797 -0.079 1 93.06 129 ILE A CA 1
ATOM 975 C C . ILE A 1 129 ? -14.383 -14.312 0.381 1 93.06 129 ILE A C 1
ATOM 977 O O . ILE A 1 129 ? -14.516 -13.734 1.459 1 93.06 129 ILE A O 1
ATOM 981 N N . PRO A 1 130 ? -15.391 -14.484 -0.437 1 87.06 130 PRO A N 1
ATOM 982 C CA . PRO A 1 130 ? -16.75 -14.086 -0.055 1 87.06 130 PRO A CA 1
ATOM 983 C C . PRO A 1 130 ? -17.234 -14.773 1.215 1 87.06 130 PRO A C 1
ATOM 985 O O . PRO A 1 130 ? -16.844 -15.914 1.491 1 87.06 130 PRO A O 1
ATOM 988 N N . MET B 1 1 ? -19.047 -7.82 5.973 1 74.38 1 MET B N 1
ATOM 989 C CA . MET B 1 1 ? -17.844 -7.047 6.27 1 74.38 1 MET B CA 1
ATOM 990 C C . MET B 1 1 ? -16.688 -7.48 5.375 1 74.38 1 MET B C 1
ATOM 992 O O . MET B 1 1 ? -16.312 -8.656 5.359 1 74.38 1 MET B O 1
ATOM 996 N N . GLY B 1 2 ? -16.391 -6.438 4.367 1 90.56 2 GLY B N 1
ATOM 997 C CA . GLY B 1 2 ? -15.336 -6.812 3.434 1 90.56 2 GLY B CA 1
ATOM 998 C C . GLY B 1 2 ? -14.297 -5.723 3.24 1 90.56 2 GLY B C 1
ATOM 999 O O . GLY B 1 2 ? -14.594 -4.539 3.406 1 90.56 2 GLY B O 1
ATOM 1000 N N . ILE B 1 3 ? -13.133 -6.117 3.074 1 94.25 3 ILE B N 1
ATOM 1001 C CA . ILE B 1 3 ? -12.055 -5.195 2.746 1 94.25 3 ILE B CA 1
ATOM 1002 C C . ILE B 1 3 ? -12.305 -4.582 1.369 1 94.25 3 ILE B C 1
ATOM 1004 O O . ILE B 1 3 ? -12.703 -5.277 0.434 1 94.25 3 ILE B O 1
ATOM 1008 N N . VAL B 1 4 ? -12.094 -3.256 1.309 1 94.31 4 VAL B N 1
ATOM 1009 C CA . VAL B 1 4 ? -12.305 -2.617 0.013 1 94.31 4 VAL B CA 1
ATOM 1010 C C . VAL B 1 4 ? -11.008 -1.972 -0.461 1 94.31 4 VAL B C 1
ATOM 1012 O O . VAL B 1 4 ? -10.891 -1.561 -1.618 1 94.31 4 VAL B O 1
ATOM 1015 N N . GLY B 1 5 ? -10 -1.893 0.417 1 95.88 5 GLY B N 1
ATOM 1016 C CA . GLY B 1 5 ? -8.727 -1.307 0.043 1 95.88 5 GLY B CA 1
ATOM 1017 C C . GLY B 1 5 ? -7.629 -1.56 1.062 1 95.88 5 GLY B C 1
ATOM 1018 O O . GLY B 1 5 ? -7.902 -1.654 2.262 1 95.88 5 GLY B O 1
ATOM 1019 N N . VAL B 1 6 ? -6.395 -1.615 0.602 1 97.94 6 VAL B N 1
ATOM 1020 C CA . VAL B 1 6 ? -5.199 -1.692 1.437 1 97.94 6 VAL B CA 1
ATOM 1021 C C . VAL B 1 6 ? -4.152 -0.699 0.934 1 97.94 6 VAL B C 1
ATOM 1023 O O . VAL B 1 6 ? -4.016 -0.492 -0.273 1 97.94 6 VAL B O 1
ATOM 1026 N N . GLY B 1 7 ? -3.473 -0.109 1.849 1 98.31 7 GLY B N 1
ATOM 1027 C CA . GLY B 1 7 ? -2.402 0.821 1.527 1 98.31 7 GLY B CA 1
ATOM 1028 C C . GLY B 1 7 ? -1.16 0.617 2.375 1 98.31 7 GLY B C 1
ATOM 1029 O O . GLY B 1 7 ? -1.258 0.325 3.568 1 98.31 7 GLY B O 1
ATOM 1030 N N . ILE B 1 8 ? -0.012 0.728 1.735 1 98.44 8 ILE B N 1
ATOM 1031 C CA . ILE B 1 8 ? 1.271 0.751 2.43 1 98.44 8 ILE B CA 1
ATOM 1032 C C . ILE B 1 8 ? 2.084 1.957 1.969 1 98.44 8 ILE B C 1
ATOM 1034 O O . ILE B 1 8 ? 2.023 2.346 0.799 1 98.44 8 ILE B O 1
ATOM 1038 N N . ASP B 1 9 ? 2.855 2.502 2.889 1 98.06 9 ASP B N 1
ATOM 1039 C CA . ASP B 1 9 ? 3.777 3.57 2.512 1 98.06 9 ASP B CA 1
ATOM 1040 C C . ASP B 1 9 ? 5.059 3.508 3.34 1 98.06 9 ASP B C 1
ATOM 1042 O O . ASP B 1 9 ? 5.043 3.055 4.484 1 98.06 9 ASP B O 1
ATOM 1046 N N . LEU B 1 10 ? 6.129 3.906 2.74 1 97.5 10 LEU B N 1
ATOM 1047 C CA . LEU B 1 10 ? 7.434 4.082 3.369 1 97.5 10 LEU B CA 1
ATOM 1048 C C . LEU B 1 10 ? 7.906 5.527 3.254 1 97.5 10 LEU B C 1
ATOM 1050 O O . LEU B 1 10 ? 7.688 6.176 2.227 1 97.5 10 LEU B O 1
ATOM 1054 N N . VAL B 1 11 ? 8.602 5.949 4.238 1 95.31 11 VAL B N 1
ATOM 1055 C CA . VAL B 1 11 ? 9.172 7.293 4.242 1 95.31 11 VAL B CA 1
ATOM 1056 C C . VAL B 1 11 ? 10.625 7.23 4.707 1 95.31 11 VAL B C 1
ATOM 1058 O O . VAL B 1 11 ? 10.938 6.598 5.719 1 95.31 11 VAL B O 1
ATOM 1061 N N . LEU B 1 12 ? 11.523 7.805 3.912 1 95.38 12 LEU B N 1
ATOM 1062 C CA . LEU B 1 12 ? 12.891 8.008 4.363 1 95.38 12 LEU B CA 1
ATOM 1063 C C . LEU B 1 12 ? 12.984 9.203 5.309 1 95.38 12 LEU B C 1
ATOM 1065 O O . LEU B 1 12 ? 12.859 10.352 4.871 1 95.38 12 LEU B O 1
ATOM 1069 N N . ILE B 1 13 ? 13.328 8.961 6.523 1 93.56 13 ILE B N 1
ATOM 1070 C CA . ILE B 1 13 ? 13.18 9.93 7.602 1 93.56 13 ILE B CA 1
ATOM 1071 C C . ILE B 1 13 ? 14.141 11.102 7.387 1 93.56 13 ILE B C 1
ATOM 1073 O O . ILE B 1 13 ? 13.75 12.266 7.535 1 93.56 13 ILE B O 1
ATOM 1077 N N . PRO B 1 14 ? 15.414 10.883 6.988 1 92.19 14 PRO B N 1
ATOM 1078 C CA . PRO B 1 14 ? 16.297 12.039 6.809 1 92.19 14 PRO B CA 1
ATOM 1079 C C . PRO B 1 14 ? 15.812 12.992 5.727 1 92.19 14 PRO B C 1
ATOM 1081 O O . PRO B 1 14 ? 15.852 14.211 5.914 1 92.19 14 PRO B O 1
ATOM 1084 N N . ASP B 1 15 ? 15.352 12.445 4.617 1 90.06 15 ASP B N 1
ATOM 1085 C CA . ASP B 1 15 ? 14.812 13.289 3.549 1 90.06 15 ASP B CA 1
ATOM 1086 C C . ASP B 1 15 ? 13.578 14.055 4.02 1 90.06 15 ASP B C 1
ATOM 1088 O O . ASP B 1 15 ? 13.422 15.234 3.717 1 90.06 15 ASP B O 1
ATOM 1092 N N . PHE B 1 16 ? 12.766 13.383 4.723 1 91.75 16 PHE B N 1
ATOM 1093 C CA . PHE B 1 16 ? 11.555 13.977 5.273 1 91.75 16 PHE B CA 1
ATOM 1094 C C . PHE B 1 16 ? 11.883 15.094 6.246 1 91.75 16 PHE B C 1
ATOM 1096 O O . PHE B 1 16 ? 11.297 16.172 6.184 1 91.75 16 PHE B O 1
ATOM 1103 N N . ALA B 1 17 ? 12.836 14.891 7.109 1 89.75 17 ALA B N 1
ATOM 1104 C CA . ALA B 1 17 ? 13.219 15.859 8.141 1 89.75 17 ALA B CA 1
ATOM 1105 C C . ALA B 1 17 ? 13.711 17.156 7.512 1 89.75 17 ALA B C 1
ATOM 1107 O O . ALA B 1 17 ? 13.484 18.234 8.055 1 89.75 17 ALA B O 1
ATOM 1108 N N . GLU B 1 18 ? 14.328 17.016 6.434 1 88.44 18 GLU B N 1
ATOM 1109 C CA . GLU B 1 18 ? 14.852 18.188 5.746 1 88.44 18 GLU B CA 1
ATOM 1110 C C . GLU B 1 18 ? 13.719 19.047 5.191 1 88.44 18 GLU B C 1
ATOM 1112 O O . GLU B 1 18 ? 13.891 20.25 4.996 1 88.44 18 GLU B O 1
ATOM 1117 N N . GLN B 1 19 ? 12.57 18.422 5.031 1 87.31 19 GLN B N 1
ATOM 1118 C CA . GLN B 1 19 ? 11.508 19.125 4.305 1 87.31 19 GLN B CA 1
ATOM 1119 C C . GLN B 1 19 ? 10.367 19.516 5.242 1 87.31 19 GLN B C 1
ATOM 1121 O O . GLN B 1 19 ? 9.609 20.438 4.945 1 87.31 19 GLN B O 1
ATOM 1126 N N . VAL B 1 20 ? 10.258 18.906 6.34 1 84.62 20 VAL B N 1
ATOM 1127 C CA . VAL B 1 20 ? 9.047 18.953 7.148 1 84.62 20 VAL B CA 1
ATOM 1128 C C . VAL B 1 20 ? 8.82 20.375 7.668 1 84.62 20 VAL B C 1
ATOM 1130 O O . VAL B 1 20 ? 7.68 20.828 7.766 1 84.62 20 VAL B O 1
ATOM 1133 N N . ASP B 1 21 ? 9.828 21.094 7.902 1 80.75 21 ASP B N 1
ATOM 1134 C CA . ASP B 1 21 ? 9.641 22.422 8.477 1 80.75 21 ASP B CA 1
ATOM 1135 C C . ASP B 1 21 ? 9.992 23.516 7.465 1 80.75 21 ASP B C 1
ATOM 1137 O O . ASP B 1 21 ? 10.078 24.688 7.816 1 80.75 21 ASP B O 1
ATOM 1141 N N . GLN B 1 22 ? 10.125 23.047 6.242 1 82 22 GLN B N 1
ATOM 1142 C CA . GLN B 1 22 ? 10.406 24.031 5.203 1 82 22 GLN B CA 1
ATOM 1143 C C . GLN B 1 22 ? 9.117 24.625 4.648 1 82 22 GLN B C 1
ATOM 1145 O O . GLN B 1 22 ? 8.281 23.906 4.102 1 82 22 GLN B O 1
ATOM 1150 N N . PRO B 1 23 ? 8.984 25.953 4.758 1 80 23 PRO B N 1
ATOM 1151 C CA . PRO B 1 23 ? 7.75 26.578 4.273 1 80 23 PRO B CA 1
ATOM 1152 C C . PRO B 1 23 ? 7.492 26.312 2.791 1 80 23 PRO B C 1
ATOM 1154 O O . PRO B 1 23 ? 8.438 26.297 1.993 1 80 23 PRO B O 1
ATOM 1157 N N . GLY B 1 24 ? 6.203 26.156 2.494 1 76.38 24 GLY B N 1
ATOM 1158 C CA . GLY B 1 24 ? 5.84 25.969 1.099 1 76.38 24 GLY B CA 1
ATOM 1159 C C . GLY B 1 24 ? 5.848 24.516 0.666 1 76.38 24 GLY B C 1
ATOM 1160 O O . GLY B 1 24 ? 5.449 24.188 -0.454 1 76.38 24 GLY B O 1
ATOM 1161 N N . THR B 1 25 ? 6.316 23.719 1.611 1 74 25 THR B N 1
ATOM 1162 C CA . THR B 1 25 ? 6.285 22.312 1.264 1 74 25 THR B CA 1
ATOM 1163 C C . THR B 1 25 ? 4.949 21.672 1.663 1 74 25 THR B C 1
ATOM 1165 O O . THR B 1 25 ? 4.254 22.203 2.537 1 74 25 THR B O 1
ATOM 1168 N N . VAL B 1 26 ? 4.629 20.578 1.037 1 75.19 26 VAL B N 1
ATOM 1169 C CA . VAL B 1 26 ? 3.414 19.844 1.36 1 75.19 26 VAL B CA 1
ATOM 1170 C C . VAL B 1 26 ? 3.457 19.391 2.818 1 75.19 26 VAL B C 1
ATOM 1172 O O . VAL B 1 26 ? 2.439 19.422 3.514 1 75.19 26 VAL B O 1
ATOM 1175 N N . PHE B 1 27 ? 4.609 19.109 3.264 1 76.25 27 PHE B N 1
ATOM 1176 C CA . PHE B 1 27 ? 4.758 18.578 4.613 1 76.25 27 PHE B CA 1
ATOM 1177 C C . PHE B 1 27 ? 4.453 19.641 5.652 1 76.25 27 PHE B C 1
ATOM 1179 O O . PHE B 1 27 ? 3.857 19.359 6.691 1 76.25 27 PHE B O 1
ATOM 1186 N N . SER B 1 28 ? 4.82 20.844 5.348 1 72.12 28 SER B N 1
ATOM 1187 C CA . SER B 1 28 ? 4.656 21.922 6.316 1 72.12 28 SER B CA 1
ATOM 1188 C C . SER B 1 28 ? 3.184 22.25 6.531 1 72.12 28 SER B C 1
ATOM 1190 O O . SER B 1 28 ? 2.807 22.766 7.586 1 72.12 28 SER B O 1
ATOM 1192 N N . GLU B 1 29 ? 2.348 21.828 5.613 1 79.94 29 GLU B N 1
ATOM 1193 C CA . GLU B 1 29 ? 0.939 22.203 5.688 1 79.94 29 GLU B CA 1
ATOM 1194 C C . GLU B 1 29 ? 0.059 21 5.977 1 79.94 29 GLU B C 1
ATOM 1196 O O . GLU B 1 29 ? -1.167 21.109 6.035 1 79.94 29 GLU B O 1
ATOM 1201 N N . THR B 1 30 ? 0.663 19.984 6.227 1 88 30 THR B N 1
ATOM 1202 C CA . THR B 1 30 ? -0.075 18.719 6.234 1 88 30 THR B CA 1
ATOM 1203 C C . THR B 1 30 ? -0.508 18.359 7.652 1 88 30 THR B C 1
ATOM 1205 O O . THR B 1 30 ? -1.637 17.906 7.867 1 88 30 THR B O 1
ATOM 1208 N N . PHE B 1 31 ? 0.264 18.672 8.641 1 89.88 31 PHE B N 1
ATOM 1209 C CA . PHE B 1 31 ? 0.029 18.109 9.961 1 89.88 31 PHE B CA 1
ATOM 1210 C C . PHE B 1 31 ? -0.83 19.047 10.805 1 89.88 31 PHE B C 1
ATOM 1212 O O . PHE B 1 31 ? -0.623 20.266 10.797 1 89.88 31 PHE B O 1
ATOM 1219 N N . THR B 1 32 ? -1.767 18.5 11.484 1 89 32 THR B N 1
ATOM 1220 C CA . THR B 1 32 ? -2.617 19.25 12.398 1 89 32 THR B CA 1
ATOM 1221 C C . THR B 1 32 ? -1.848 19.641 13.656 1 89 32 THR B C 1
ATOM 1223 O O . THR B 1 32 ? -0.802 19.062 13.961 1 89 32 THR B O 1
ATOM 1226 N N . PRO B 1 33 ? -2.426 20.609 14.414 1 86.69 33 PRO B N 1
ATOM 1227 C CA . PRO B 1 33 ? -1.812 20.938 15.703 1 86.69 33 PRO B CA 1
ATOM 1228 C C . PRO B 1 33 ? -1.744 19.75 16.656 1 86.69 33 PRO B C 1
ATOM 1230 O O . PRO B 1 33 ? -0.767 19.594 17.391 1 86.69 33 PRO B O 1
ATOM 1233 N N . GLY B 1 34 ? -2.754 18.938 16.625 1 87.19 34 GLY B N 1
ATOM 1234 C CA . GLY B 1 34 ? -2.744 17.734 17.438 1 87.19 34 GLY B CA 1
ATOM 1235 C C . GLY B 1 34 ? -1.62 16.781 17.078 1 87.19 34 GLY B C 1
ATOM 1236 O O . GLY B 1 34 ? -0.956 16.25 17.969 1 87.19 34 GLY B O 1
ATOM 1237 N N . GLU B 1 35 ? -1.393 16.516 15.836 1 91.25 35 GLU B N 1
ATOM 1238 C CA . GLU B 1 35 ? -0.316 15.641 15.391 1 91.25 35 GLU B CA 1
ATOM 1239 C C . GLU B 1 35 ? 1.05 16.188 15.781 1 91.25 35 GLU B C 1
ATOM 1241 O O . GLU B 1 35 ? 1.939 15.445 16.188 1 91.25 35 GLU B O 1
ATOM 1246 N N . ARG B 1 36 ? 1.219 17.516 15.664 1 87.12 36 ARG B N 1
ATOM 1247 C CA . ARG B 1 36 ? 2.484 18.141 16.016 1 87.12 36 ARG B CA 1
ATOM 1248 C C . ARG B 1 36 ? 2.744 18.047 17.516 1 87.12 36 ARG B C 1
ATOM 1250 O O . ARG B 1 36 ? 3.875 17.781 17.938 1 87.12 36 ARG B O 1
ATOM 1257 N N . ARG B 1 37 ? 1.794 18.234 18.266 1 85.88 37 ARG B N 1
ATOM 1258 C CA . ARG B 1 37 ? 1.921 18.094 19.719 1 85.88 37 ARG B CA 1
ATOM 1259 C C . ARG B 1 37 ? 2.289 16.672 20.109 1 85.88 37 ARG B C 1
ATOM 1261 O O . ARG B 1 37 ? 3.188 16.453 20.922 1 85.88 37 ARG B O 1
ATOM 1268 N N . ASP B 1 38 ? 1.582 15.742 19.516 1 85.81 38 ASP B N 1
ATOM 1269 C CA . ASP B 1 38 ? 1.854 14.336 19.797 1 85.81 38 ASP B CA 1
ATOM 1270 C C . ASP B 1 38 ? 3.295 13.977 19.438 1 85.81 38 ASP B C 1
ATOM 1272 O O . ASP B 1 38 ? 3.92 13.156 20.125 1 85.81 38 ASP B O 1
ATOM 1276 N N . ALA B 1 39 ? 3.803 14.539 18.375 1 84.88 39 ALA B N 1
ATOM 1277 C CA . ALA B 1 39 ? 5.152 14.234 17.906 1 84.88 39 ALA B CA 1
ATOM 1278 C C . ALA B 1 39 ? 6.203 14.891 18.797 1 84.88 39 ALA B C 1
ATOM 1280 O O . ALA B 1 39 ? 7.309 14.367 18.953 1 84.88 39 ALA B O 1
ATOM 1281 N N . SER B 1 40 ? 6 16.094 19.297 1 79.06 40 SER B N 1
ATOM 1282 C CA . SER B 1 40 ? 6.949 16.875 20.094 1 79.06 40 SER B CA 1
ATOM 1283 C C . SER B 1 40 ? 7.164 16.234 21.469 1 79.06 40 SER B C 1
ATOM 1285 O O . SER B 1 40 ? 8.234 16.375 22.062 1 79.06 40 SER B O 1
ATOM 1287 N N . ASP B 1 41 ? 6.293 15.719 22 1 65.62 41 ASP B N 1
ATOM 1288 C CA . ASP B 1 41 ? 6.344 15.203 23.375 1 65.62 41 ASP B CA 1
ATOM 1289 C C . ASP B 1 41 ? 7.281 14 23.469 1 65.62 41 ASP B C 1
ATOM 1291 O O . ASP B 1 41 ? 7.598 13.531 24.562 1 65.62 41 ASP B O 1
ATOM 1295 N N . LYS B 1 42 ? 7.68 13.57 22.281 1 60.41 42 LYS B N 1
ATOM 1296 C CA . LYS B 1 42 ? 8.445 12.336 22.375 1 60.41 42 LYS B CA 1
ATOM 1297 C C . LYS B 1 42 ? 9.938 12.594 22.203 1 60.41 42 LYS B C 1
ATOM 1299 O O . LYS B 1 42 ? 10.336 13.547 21.531 1 60.41 42 LYS B O 1
ATOM 1304 N N . SER B 1 43 ? 10.656 12.062 23.125 1 53.31 43 SER B N 1
ATOM 1305 C CA . SER B 1 43 ? 12.109 12.164 23.234 1 53.31 43 SER B CA 1
ATOM 1306 C C . SER B 1 43 ? 12.773 12 21.859 1 53.31 43 SER B C 1
ATOM 1308 O O . SER B 1 43 ? 13.867 12.516 21.625 1 53.31 43 SER B O 1
ATOM 1310 N N . SER B 1 44 ? 12.234 11.039 21.141 1 57.59 44 SER B N 1
ATOM 1311 C CA . SER B 1 44 ? 12.836 10.852 19.828 1 57.59 44 SER B CA 1
ATOM 1312 C C . SER B 1 44 ? 12.461 11.984 18.875 1 57.59 44 SER B C 1
ATOM 1314 O O . SER B 1 44 ? 11.609 12.812 19.188 1 57.59 44 SER B O 1
ATOM 1316 N N . SER B 1 45 ? 13.18 12.086 17.797 1 75.94 45 SER B N 1
ATOM 1317 C CA . SER B 1 45 ? 13.125 13.203 16.844 1 75.94 45 SER B CA 1
ATOM 1318 C C . SER B 1 45 ? 11.719 13.391 16.297 1 75.94 45 SER B C 1
ATOM 1320 O O . SER B 1 45 ? 11.062 12.43 15.906 1 75.94 45 SER B O 1
ATOM 1322 N N . ALA B 1 46 ? 11.094 14.406 16.719 1 85.62 46 ALA B N 1
ATOM 1323 C CA . ALA B 1 46 ? 9.82 14.867 16.172 1 85.62 46 ALA B CA 1
ATOM 1324 C C . ALA B 1 46 ? 9.68 14.492 14.703 1 85.62 46 ALA B C 1
ATOM 1326 O O . ALA B 1 46 ? 8.594 14.125 14.25 1 85.62 46 ALA B O 1
ATOM 1327 N N . ALA B 1 47 ? 10.789 14.422 14.086 1 88 47 ALA B N 1
ATOM 1328 C CA . ALA B 1 47 ? 10.766 14.133 12.656 1 88 47 ALA B CA 1
ATOM 1329 C C . ALA B 1 47 ? 10.391 12.672 12.398 1 88 47 ALA B C 1
ATOM 1331 O O . ALA B 1 47 ? 9.656 12.375 11.453 1 88 47 ALA B O 1
ATOM 1332 N N . ARG B 1 48 ? 10.875 11.766 13.211 1 90.88 48 ARG B N 1
ATOM 1333 C CA . ARG B 1 48 ? 10.57 10.344 13.055 1 90.88 48 ARG B CA 1
ATOM 1334 C C . ARG B 1 48 ? 9.078 10.078 13.258 1 90.88 48 ARG B C 1
ATOM 1336 O O . ARG B 1 48 ? 8.469 9.328 12.5 1 90.88 48 ARG B O 1
ATOM 1343 N N . HIS B 1 49 ? 8.5 10.734 14.266 1 90.94 49 HIS B N 1
ATOM 1344 C CA . HIS B 1 49 ? 7.09 10.547 14.57 1 90.94 49 HIS B CA 1
ATOM 1345 C C . HIS B 1 49 ? 6.203 11.164 13.492 1 90.94 49 HIS B C 1
ATOM 1347 O O . HIS B 1 49 ? 5.195 10.57 13.102 1 90.94 49 HIS B O 1
ATOM 1353 N N . LEU B 1 50 ? 6.594 12.281 13 1 92.69 50 LEU B N 1
ATOM 1354 C CA . LEU B 1 50 ? 5.828 12.922 11.938 1 92.69 50 LEU B CA 1
ATOM 1355 C C . LEU B 1 50 ? 5.957 12.141 10.633 1 92.69 50 LEU B C 1
ATOM 1357 O O . LEU B 1 50 ? 5.004 12.07 9.852 1 92.69 50 LEU B O 1
ATOM 1361 N N . ALA B 1 51 ? 7.152 11.578 10.43 1 94.25 51 ALA B N 1
ATOM 1362 C CA . ALA B 1 51 ? 7.344 10.75 9.25 1 94.25 51 ALA B CA 1
ATOM 1363 C C . ALA B 1 51 ? 6.406 9.547 9.266 1 94.25 51 ALA B C 1
ATOM 1365 O O . ALA B 1 51 ? 5.812 9.195 8.242 1 94.25 51 ALA B O 1
ATOM 1366 N N . ALA B 1 52 ? 6.258 8.945 10.375 1 95.88 52 ALA B N 1
ATOM 1367 C CA . ALA B 1 52 ? 5.344 7.816 10.508 1 95.88 52 ALA B CA 1
ATOM 1368 C C . ALA B 1 52 ? 3.898 8.242 10.281 1 95.88 52 ALA B C 1
ATOM 1370 O O . ALA B 1 52 ? 3.115 7.512 9.672 1 95.88 52 ALA B O 1
ATOM 1371 N N . ARG B 1 53 ? 3.521 9.391 10.734 1 95.38 53 ARG B N 1
ATOM 1372 C CA . ARG B 1 53 ? 2.176 9.906 10.516 1 95.38 53 ARG B CA 1
ATOM 1373 C C . ARG B 1 53 ? 1.944 10.227 9.039 1 95.38 53 ARG B C 1
ATOM 1375 O O . ARG B 1 53 ? 0.856 9.984 8.508 1 95.38 53 ARG B O 1
ATOM 1382 N N . TRP B 1 54 ? 2.979 10.75 8.445 1 94.88 54 TRP B N 1
ATOM 1383 C CA . TRP B 1 54 ? 2.898 10.969 7.004 1 94.88 54 TRP B CA 1
ATOM 1384 C C . TRP B 1 54 ? 2.678 9.648 6.27 1 94.88 54 TRP B C 1
ATOM 1386 O O . TRP B 1 54 ? 1.806 9.555 5.402 1 94.88 54 TRP B O 1
ATOM 1396 N N . ALA B 1 55 ? 3.465 8.688 6.613 1 97.25 55 ALA B N 1
ATOM 1397 C CA . ALA B 1 55 ? 3.307 7.367 6.008 1 97.25 55 ALA B CA 1
ATOM 1398 C C . ALA B 1 55 ? 1.886 6.844 6.191 1 97.25 55 ALA B C 1
ATOM 1400 O O . ALA B 1 55 ? 1.311 6.25 5.277 1 97.25 55 ALA B O 1
ATOM 1401 N N . ALA B 1 56 ? 1.294 7.047 7.324 1 97.56 56 ALA B N 1
ATOM 1402 C CA . ALA B 1 56 ? -0.062 6.59 7.617 1 97.56 56 ALA B CA 1
ATOM 1403 C C . ALA B 1 56 ? -1.084 7.312 6.742 1 97.56 56 ALA B C 1
ATOM 1405 O O . ALA B 1 56 ? -2 6.688 6.203 1 97.56 56 ALA B O 1
ATOM 1406 N N . LYS B 1 57 ? -0.932 8.633 6.637 1 96.5 57 LYS B N 1
ATOM 1407 C CA . LYS B 1 57 ? -1.835 9.398 5.781 1 96.5 57 LYS B CA 1
ATOM 1408 C C . LYS B 1 57 ? -1.773 8.914 4.336 1 96.5 57 LYS B C 1
ATOM 1410 O O . LYS B 1 57 ? -2.809 8.719 3.697 1 96.5 57 LYS B O 1
ATOM 1415 N N . GLU B 1 58 ? -0.537 8.703 3.873 1 96.94 58 GLU B N 1
ATOM 1416 C CA . GLU B 1 58 ? -0.351 8.203 2.512 1 96.94 58 GLU B CA 1
ATOM 1417 C C . GLU B 1 58 ? -0.922 6.801 2.352 1 96.94 58 GLU B C 1
ATOM 1419 O O . GLU B 1 58 ? -1.495 6.473 1.311 1 96.94 58 GLU B O 1
ATOM 1424 N N . ALA B 1 59 ? -0.718 5.965 3.346 1 98 59 ALA B N 1
ATOM 1425 C CA . ALA B 1 59 ? -1.284 4.617 3.305 1 98 59 ALA B CA 1
ATOM 1426 C C . ALA B 1 59 ? -2.805 4.668 3.184 1 98 59 ALA B C 1
ATOM 1428 O O . ALA B 1 59 ? -3.396 3.908 2.412 1 98 59 ALA B O 1
ATOM 1429 N N . VAL B 1 60 ? -3.496 5.512 3.926 1 97.38 60 VAL B N 1
ATOM 1430 C CA . VAL B 1 60 ? -4.945 5.664 3.859 1 97.38 60 VAL B CA 1
ATOM 1431 C C . VAL B 1 60 ? -5.352 6.133 2.465 1 97.38 60 VAL B C 1
ATOM 1433 O O . VAL B 1 60 ? -6.305 5.609 1.88 1 97.38 60 VAL B O 1
ATOM 1436 N N . ILE B 1 61 ? -4.637 7.082 1.919 1 95.81 61 ILE B N 1
ATOM 1437 C CA . ILE B 1 61 ? -4.926 7.625 0.596 1 95.81 61 ILE B CA 1
ATOM 1438 C C . ILE B 1 61 ? -4.785 6.527 -0.455 1 95.81 61 ILE B C 1
ATOM 1440 O O . ILE B 1 61 ? -5.645 6.379 -1.328 1 95.81 61 ILE B O 1
ATOM 1444 N N . LYS B 1 62 ? -3.717 5.738 -0.352 1 96.5 62 LYS B N 1
ATOM 1445 C CA . LYS B 1 62 ? -3.514 4.637 -1.289 1 96.5 62 LYS B CA 1
ATOM 1446 C C . LYS B 1 62 ? -4.625 3.598 -1.165 1 96.5 62 LYS B C 1
ATOM 1448 O O . LYS B 1 62 ? -5.098 3.064 -2.17 1 96.5 62 LYS B O 1
ATOM 1453 N N . ALA B 1 63 ? -4.984 3.277 0.04 1 97.38 63 ALA B N 1
ATOM 1454 C CA . ALA B 1 63 ? -6.07 2.322 0.25 1 97.38 63 ALA B CA 1
ATOM 1455 C C . ALA B 1 63 ? -7.371 2.824 -0.373 1 97.38 63 ALA B C 1
ATOM 1457 O O . ALA B 1 63 ? -8.07 2.072 -1.054 1 97.38 63 ALA B O 1
ATOM 1458 N N . TRP B 1 64 ? -7.684 4.051 -0.124 1 95.75 64 TRP B N 1
ATOM 1459 C CA . TRP B 1 64 ? -8.898 4.652 -0.673 1 95.75 64 TRP B CA 1
ATOM 1460 C C . TRP B 1 64 ? -8.836 4.695 -2.195 1 95.75 64 TRP B C 1
ATOM 1462 O O . TRP B 1 64 ? -9.789 4.297 -2.871 1 95.75 64 TRP B O 1
ATOM 1472 N N . SER B 1 65 ? -7.711 5.176 -2.695 1 94.38 65 SER B N 1
ATOM 1473 C CA . SER B 1 65 ? -7.535 5.238 -4.141 1 94.38 65 SER B CA 1
ATOM 1474 C C . SER B 1 65 ? -7.707 3.861 -4.777 1 94.38 65 SER B C 1
ATOM 1476 O O . SER B 1 65 ? -8.438 3.713 -5.762 1 94.38 65 SER B O 1
ATOM 1478 N N . GLY B 1 66 ? -7.082 2.889 -4.195 1 93.25 66 GLY B N 1
ATOM 1479 C CA . GLY B 1 66 ? -7.188 1.526 -4.695 1 93.25 66 GLY B CA 1
ATOM 1480 C C . GLY B 1 66 ? -8.609 0.996 -4.688 1 93.25 66 GLY B C 1
ATOM 1481 O O . GLY B 1 66 ? -8.977 0.174 -5.531 1 93.25 66 GLY B O 1
ATOM 1482 N N . SER B 1 67 ? -9.391 1.415 -3.76 1 93.81 67 SER B N 1
ATOM 1483 C CA . SER B 1 67 ? -10.781 0.977 -3.65 1 93.81 67 SER B CA 1
ATOM 1484 C C . SER B 1 67 ? -11.617 1.485 -4.82 1 93.81 67 SER B C 1
ATOM 1486 O O . SER B 1 67 ? -12.727 1.013 -5.047 1 93.81 67 SER B O 1
ATOM 1488 N N . ARG B 1 68 ? -11.016 2.359 -5.582 1 93.19 68 ARG B N 1
ATOM 1489 C CA . ARG B 1 68 ? -11.734 2.996 -6.68 1 93.19 68 ARG B CA 1
ATOM 1490 C C . ARG B 1 68 ? -11.031 2.736 -8.016 1 93.19 68 ARG B C 1
ATOM 1492 O O . ARG B 1 68 ? -11.047 3.59 -8.898 1 93.19 68 ARG B O 1
ATOM 1499 N N . PHE B 1 69 ? -10.453 1.634 -8.125 1 92.69 69 PHE B N 1
ATOM 1500 C CA . PHE B 1 69 ? -9.758 1.276 -9.359 1 92.69 69 PHE B CA 1
ATOM 1501 C C . PHE B 1 69 ? -10.648 1.505 -10.57 1 92.69 69 PHE B C 1
ATOM 1503 O O . PHE B 1 69 ? -11.828 1.146 -10.555 1 92.69 69 PHE B O 1
ATOM 1510 N N . ALA B 1 70 ? -10.062 2.182 -11.664 1 91.88 70 ALA B N 1
ATOM 1511 C CA . ALA B 1 70 ? -10.68 2.451 -12.961 1 91.88 70 ALA B CA 1
ATOM 1512 C C . ALA B 1 70 ? -11.82 3.459 -12.828 1 91.88 70 ALA B C 1
ATOM 1514 O O . ALA B 1 70 ? -12.695 3.523 -13.695 1 91.88 70 ALA B O 1
ATOM 1515 N N . GLN B 1 71 ? -11.914 4.184 -11.719 1 93.38 71 GLN B N 1
ATOM 1516 C CA . GLN B 1 71 ? -12.867 5.273 -11.516 1 93.38 71 GLN B CA 1
ATOM 1517 C C . GLN B 1 71 ? -12.141 6.605 -11.336 1 93.38 71 GLN B C 1
ATOM 1519 O O . GLN B 1 71 ? -11.07 6.656 -10.727 1 93.38 71 GLN B O 1
ATOM 1524 N N . ARG B 1 72 ? -12.703 7.586 -11.711 1 91.44 72 ARG B N 1
ATOM 1525 C CA . ARG B 1 72 ? -12.117 8.914 -11.547 1 91.44 72 ARG B CA 1
ATOM 1526 C C . ARG B 1 72 ? -11.969 9.266 -10.07 1 91.44 72 ARG B C 1
ATOM 1528 O O . ARG B 1 72 ? -12.844 8.961 -9.258 1 91.44 72 ARG B O 1
ATOM 1535 N N . PRO B 1 73 ? -10.828 9.977 -9.781 1 88.19 73 PRO B N 1
ATOM 1536 C CA . PRO B 1 73 ? -10.703 10.445 -8.398 1 88.19 73 PRO B CA 1
ATOM 1537 C C . PRO B 1 73 ? -11.844 11.367 -7.98 1 88.19 73 PRO B C 1
ATOM 1539 O O . PRO B 1 73 ? -12.312 12.172 -8.789 1 88.19 73 PRO B O 1
ATOM 1542 N N . VAL B 1 74 ? -12.258 11.211 -6.75 1 85.88 74 VAL B N 1
ATOM 1543 C CA . VAL B 1 74 ? -13.414 11.984 -6.316 1 85.88 74 VAL B CA 1
ATOM 1544 C C . VAL B 1 74 ? -12.953 13.289 -5.664 1 85.88 74 VAL B C 1
ATOM 1546 O O . VAL B 1 74 ? -13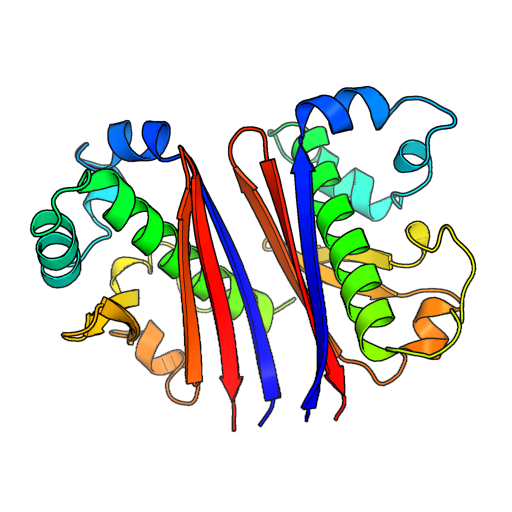.734 14.234 -5.535 1 85.88 74 VAL B O 1
ATOM 1549 N N . LEU B 1 75 ? -11.75 13.328 -5.117 1 83.5 75 LEU B N 1
ATOM 1550 C CA . LEU B 1 75 ? -11.227 14.531 -4.488 1 83.5 75 LEU B CA 1
ATOM 1551 C C . LEU B 1 75 ? -9.883 14.93 -5.105 1 83.5 75 LEU B C 1
ATOM 1553 O O . LEU B 1 75 ? -9.164 14.078 -5.641 1 83.5 75 LEU B O 1
ATOM 1557 N N . PRO B 1 76 ? -9.719 16.344 -5.047 1 75.56 76 PRO B N 1
ATOM 1558 C CA . PRO B 1 76 ? -8.406 16.781 -5.527 1 75.56 76 PRO B CA 1
ATOM 1559 C C . PRO B 1 76 ? -7.25 16.219 -4.711 1 75.56 76 PRO B C 1
ATOM 1561 O O . PRO B 1 76 ? -7.477 15.57 -3.684 1 75.56 76 PRO B O 1
ATOM 1564 N N . GLU B 1 77 ? -6.125 16.672 -5.273 1 66.75 77 GLU B N 1
ATOM 1565 C CA . GLU B 1 77 ? -4.906 16.328 -4.547 1 66.75 77 GLU B CA 1
ATOM 1566 C C . GLU B 1 77 ? -4.77 17.172 -3.277 1 66.75 77 GLU B C 1
ATOM 1568 O O . GLU B 1 77 ? -5.516 18.125 -3.08 1 66.75 77 GLU B O 1
ATOM 1573 N N . ALA B 1 78 ? -4.234 16.734 -2.17 1 69.62 78 ALA B N 1
ATOM 1574 C CA . ALA B 1 78 ? -3.9 17.453 -0.945 1 69.62 78 ALA B CA 1
ATOM 1575 C C . ALA B 1 78 ? -4.965 17.234 0.125 1 69.62 78 ALA B C 1
ATOM 1577 O O . ALA B 1 78 ? -5.531 18.203 0.649 1 69.62 78 ALA B O 1
ATOM 1578 N N . ILE B 1 79 ? -5.277 16.125 0.321 1 85.19 79 ILE B N 1
ATOM 1579 C CA . ILE B 1 79 ? -6.305 15.773 1.295 1 85.19 79 ILE B CA 1
ATOM 1580 C C . ILE B 1 79 ? -5.648 15.32 2.598 1 85.19 79 ILE B C 1
ATOM 1582 O O . ILE B 1 79 ? -6.324 14.828 3.502 1 85.19 79 ILE B O 1
ATOM 1586 N N . HIS B 1 80 ? -4.328 15.562 2.746 1 90.69 80 HIS B N 1
ATOM 1587 C CA . HIS B 1 80 ? -3.566 15.023 3.867 1 90.69 80 HIS B CA 1
ATOM 1588 C C . HIS B 1 80 ? -4.035 15.625 5.188 1 90.69 80 HIS B C 1
ATOM 1590 O O . HIS B 1 80 ? -4.125 14.922 6.195 1 90.69 80 HIS B O 1
ATOM 1596 N N . ARG B 1 81 ? -4.438 16.828 5.145 1 87.62 81 ARG B N 1
ATOM 1597 C CA . ARG B 1 81 ? -4.812 17.5 6.387 1 87.62 81 ARG B CA 1
ATOM 1598 C C . ARG B 1 81 ? -6.152 16.984 6.902 1 87.62 81 ARG B C 1
ATOM 1600 O O . ARG B 1 81 ? -6.453 17.109 8.094 1 87.62 81 ARG B O 1
ATOM 1607 N N . ASP B 1 82 ? -6.969 16.422 6.039 1 93 82 ASP B N 1
ATOM 1608 C CA . ASP B 1 82 ? -8.273 15.898 6.422 1 93 82 ASP B CA 1
ATOM 1609 C C . ASP B 1 82 ? -8.148 14.484 6.984 1 93 82 ASP B C 1
ATOM 1611 O O . ASP B 1 82 ? -9.141 13.883 7.398 1 93 82 ASP B O 1
ATOM 1615 N N . ILE B 1 83 ? -6.957 14.008 6.965 1 95.56 83 ILE B N 1
ATOM 1616 C CA . ILE B 1 83 ? -6.625 12.711 7.547 1 95.56 83 ILE B CA 1
ATOM 1617 C C . ILE B 1 83 ? -5.688 12.898 8.734 1 95.56 83 ILE B C 1
ATOM 1619 O O . ILE B 1 83 ? -4.488 13.125 8.555 1 95.56 83 ILE B O 1
ATOM 1623 N N . GLU B 1 84 ? -6.266 12.758 9.938 1 96.25 84 GLU B N 1
ATOM 1624 C CA . GLU B 1 84 ? -5.473 12.969 11.141 1 96.25 84 GLU B CA 1
ATOM 1625 C C . GLU B 1 84 ? -5.18 11.656 11.852 1 96.25 84 GLU B C 1
ATOM 1627 O O . GLU B 1 84 ? -6.086 10.852 12.078 1 96.25 84 GLU B O 1
ATOM 1632 N N . VAL B 1 85 ? -3.889 11.469 12.125 1 96.31 85 VAL B N 1
ATOM 1633 C CA . VAL B 1 85 ? -3.516 10.352 12.984 1 96.31 85 VAL B CA 1
ATOM 1634 C C . VAL B 1 85 ? -3.535 10.789 14.445 1 96.31 85 VAL B C 1
ATOM 1636 O O . VAL B 1 85 ? -2.738 11.641 14.859 1 96.31 85 VAL B O 1
ATOM 1639 N N . VAL B 1 86 ? -4.422 10.211 15.18 1 95.44 86 VAL B N 1
ATOM 1640 C CA . VAL B 1 86 ? -4.535 10.523 16.609 1 95.44 86 VAL B CA 1
ATOM 1641 C C . VAL B 1 86 ? -4.008 9.352 17.438 1 95.44 86 VAL B C 1
ATOM 1643 O O . VAL B 1 86 ? -4.031 8.203 16.984 1 95.44 86 VAL B O 1
ATOM 1646 N N . THR B 1 87 ? -3.48 9.688 18.562 1 91.94 87 THR B N 1
ATOM 1647 C CA . THR B 1 87 ? -2.961 8.664 19.469 1 91.94 87 THR B CA 1
ATOM 1648 C C . THR B 1 87 ? -3.652 8.734 20.828 1 91.94 87 THR B C 1
ATOM 1650 O O . THR B 1 87 ? -3.92 9.828 21.344 1 91.94 87 THR B O 1
ATOM 1653 N N . ASP B 1 88 ? -3.979 7.566 21.375 1 92.31 88 ASP B N 1
ATOM 1654 C CA . ASP B 1 88 ? -4.586 7.578 22.703 1 92.31 88 ASP B CA 1
ATOM 1655 C C . ASP B 1 88 ? -3.523 7.676 23.797 1 92.31 88 ASP B C 1
ATOM 1657 O O . ASP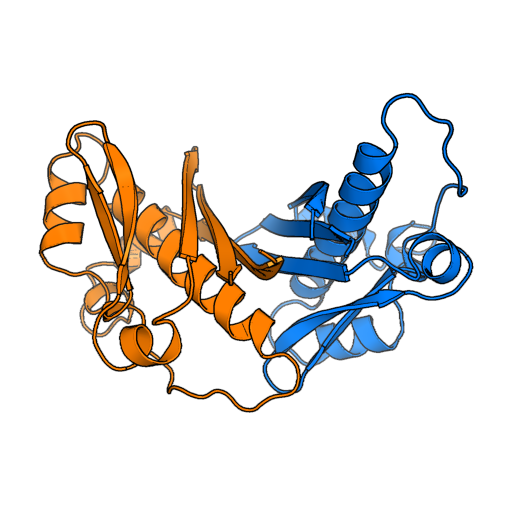 B 1 88 ? -2.346 7.883 23.5 1 92.31 88 ASP B O 1
ATOM 1661 N N . MET B 1 89 ? -3.936 7.574 24.984 1 89.5 89 MET B N 1
ATOM 1662 C CA . MET B 1 89 ? -3.041 7.801 26.125 1 89.5 89 MET B CA 1
ATOM 1663 C C . MET B 1 89 ? -1.993 6.695 26.219 1 89.5 89 MET B C 1
ATOM 1665 O O . MET B 1 89 ? -1.006 6.832 26.938 1 89.5 89 MET B O 1
ATOM 1669 N N . TRP B 1 90 ? -2.17 5.547 25.562 1 91.12 90 TRP B N 1
ATOM 1670 C CA . TRP B 1 90 ? -1.224 4.434 25.578 1 91.12 90 TRP B CA 1
ATOM 1671 C C . TRP B 1 90 ? -0.393 4.402 24.297 1 91.12 90 TRP B C 1
ATOM 1673 O O . TRP B 1 90 ? 0.36 3.457 24.062 1 91.12 90 TRP B O 1
ATOM 1683 N N . GLY B 1 91 ? -0.597 5.32 23.406 1 87.06 91 GLY B N 1
ATOM 1684 C CA . GLY B 1 91 ? 0.221 5.469 22.203 1 87.06 91 GLY B CA 1
ATOM 1685 C C . GLY B 1 91 ? -0.346 4.742 21 1 87.06 91 GLY B C 1
ATOM 1686 O O . GLY B 1 91 ? 0.332 4.598 19.984 1 87.06 91 GLY B O 1
ATOM 1687 N N . ARG B 1 92 ? -1.648 4.238 21.125 1 93.19 92 ARG B N 1
ATOM 1688 C CA . ARG B 1 92 ? -2.266 3.498 20.031 1 93.19 92 ARG B CA 1
ATOM 1689 C C . ARG B 1 92 ? -2.84 4.445 18.984 1 93.19 92 ARG B C 1
ATOM 1691 O O . ARG B 1 92 ? -3.652 5.316 19.297 1 93.19 92 ARG B O 1
ATOM 1698 N N . PRO B 1 93 ? -2.443 4.223 17.719 1 94.94 93 PRO B N 1
ATOM 1699 C CA . PRO B 1 93 ? -2.889 5.145 16.672 1 94.94 93 PRO B CA 1
ATOM 1700 C C . PRO B 1 93 ? -4.285 4.812 16.156 1 94.94 93 PRO B C 1
ATOM 1702 O O . PRO B 1 93 ? -4.672 3.645 16.125 1 94.94 93 PRO B O 1
ATOM 1705 N N . ARG B 1 94 ? -4.98 5.879 15.672 1 96.81 94 ARG B N 1
ATOM 1706 C CA . ARG B 1 94 ? -6.219 5.801 14.906 1 96.81 94 ARG B CA 1
ATOM 1707 C C . ARG B 1 94 ? -6.344 6.977 13.938 1 96.81 94 ARG B C 1
ATOM 1709 O O . ARG B 1 94 ? -5.66 7.992 14.102 1 96.81 94 ARG B O 1
ATOM 1716 N N . VAL B 1 95 ? -7.207 6.777 13.008 1 97.5 95 VAL B N 1
ATOM 1717 C CA . VAL B 1 95 ? -7.402 7.836 12.016 1 97.5 95 VAL B CA 1
ATOM 1718 C C . VAL B 1 95 ? -8.703 8.578 12.305 1 97.5 95 VAL B C 1
ATOM 1720 O O . VAL B 1 95 ? -9.742 7.953 12.547 1 97.5 95 VAL B O 1
ATOM 1723 N N . ARG B 1 96 ? -8.609 9.797 12.297 1 96.62 96 ARG B N 1
ATOM 1724 C CA . ARG B 1 96 ? -9.773 1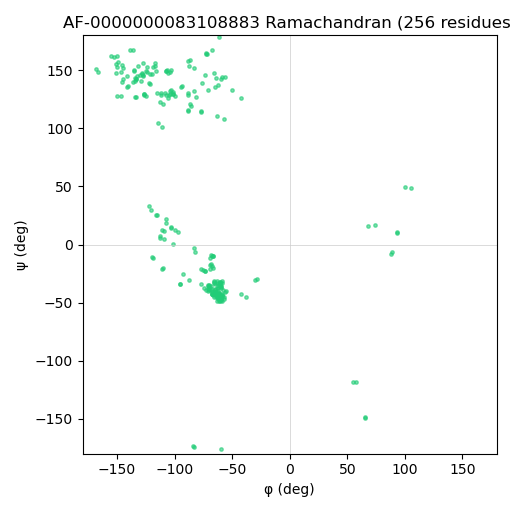0.68 12.336 1 96.62 96 ARG B CA 1
ATOM 1725 C C . ARG B 1 96 ? -9.891 11.484 11.047 1 96.62 96 ARG B C 1
ATOM 1727 O O . ARG B 1 96 ? -8.93 12.125 10.617 1 96.62 96 ARG B O 1
ATOM 1734 N N . LEU B 1 97 ? -11.102 11.469 10.469 1 96.69 97 LEU B N 1
ATOM 1735 C CA . LEU B 1 97 ? -11.32 12.156 9.203 1 96.69 97 LEU B CA 1
ATOM 1736 C C . LEU B 1 97 ? -12.141 13.422 9.406 1 96.69 97 LEU B C 1
ATOM 1738 O O . LEU B 1 97 ? -13.008 13.469 10.281 1 96.69 97 LEU B O 1
ATOM 1742 N N . THR B 1 98 ? -11.844 14.367 8.531 1 94.5 98 THR B N 1
ATOM 1743 C CA . THR B 1 98 ? -12.633 15.594 8.523 1 94.5 98 THR B CA 1
ATOM 1744 C C . THR B 1 98 ? -12.93 16.031 7.094 1 94.5 98 THR B C 1
ATOM 1746 O O . THR B 1 98 ? -12.461 15.422 6.137 1 94.5 98 THR B O 1
ATOM 1749 N N . GLY B 1 99 ? -13.844 16.969 6.922 1 92.56 99 GLY B N 1
ATOM 1750 C CA . GLY B 1 99 ? -14.133 17.562 5.629 1 92.56 99 GLY B CA 1
ATOM 1751 C C . GLY B 1 99 ? -14.727 16.578 4.641 1 92.56 99 GLY B C 1
ATOM 1752 O O . GLY 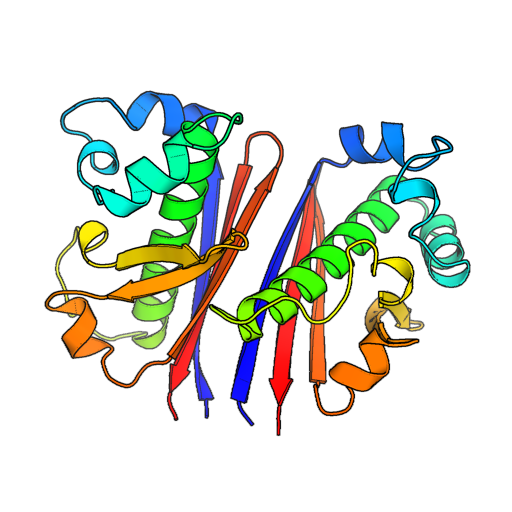B 1 99 ? -15.5 15.695 5.023 1 92.56 99 GLY B O 1
ATOM 1753 N N . ALA B 1 100 ? -14.414 16.797 3.363 1 91.75 100 ALA B N 1
ATOM 1754 C CA . ALA B 1 100 ? -14.984 15.992 2.279 1 91.75 100 ALA B CA 1
ATOM 1755 C C . ALA B 1 100 ? -14.562 14.531 2.391 1 91.75 100 ALA B C 1
ATOM 1757 O O . ALA B 1 100 ? -15.328 13.633 2.045 1 91.75 100 ALA B O 1
ATOM 1758 N N . VAL B 1 101 ? -13.383 14.312 2.916 1 93.12 101 VAL B N 1
ATOM 1759 C CA . VAL B 1 101 ? -12.898 12.945 3.064 1 93.12 101 VAL B CA 1
ATOM 1760 C C . VAL B 1 101 ? -13.805 12.172 4.02 1 93.12 101 VAL B C 1
ATOM 1762 O O . VAL B 1 101 ? -14.164 11.031 3.746 1 93.12 101 VAL B O 1
ATOM 1765 N N . ALA B 1 102 ? -14.172 12.805 5.09 1 95 102 ALA B N 1
ATOM 1766 C CA . ALA B 1 102 ? -15.055 12.172 6.07 1 95 102 ALA B CA 1
ATOM 1767 C C . ALA B 1 102 ? -16.406 11.836 5.457 1 95 102 ALA B C 1
ATOM 1769 O O . ALA B 1 102 ? -17 10.789 5.766 1 95 102 ALA B O 1
ATOM 1770 N N . GLU B 1 103 ? -16.859 12.664 4.598 1 94.62 103 GLU B N 1
ATOM 1771 C CA . GLU B 1 103 ? -18.141 12.438 3.951 1 94.62 103 GLU B CA 1
ATOM 1772 C C . GLU B 1 103 ? -18.094 11.219 3.029 1 94.62 103 GLU B C 1
ATOM 1774 O O . GLU B 1 103 ? -19 10.383 3.047 1 94.62 103 GLU B O 1
ATOM 1779 N N . HIS B 1 104 ? -17.047 11.07 2.273 1 93.69 104 HIS B N 1
ATOM 1780 C CA . HIS B 1 104 ? -16.953 10 1.284 1 93.69 104 HIS B CA 1
ATOM 1781 C C . HIS B 1 104 ? -16.641 8.664 1.948 1 93.69 104 HIS B C 1
ATOM 1783 O O . HIS B 1 104 ? -16.969 7.609 1.398 1 93.69 104 HIS B O 1
ATOM 1789 N N . LEU B 1 105 ? -16.078 8.75 3.184 1 94.75 105 LEU B N 1
ATOM 1790 C CA . LEU B 1 105 ? -15.68 7.527 3.869 1 94.75 105 LEU B CA 1
ATOM 1791 C C . LEU B 1 105 ? -16.5 7.324 5.137 1 94.75 105 LEU B C 1
ATOM 1793 O O . LEU B 1 105 ? -16.047 6.699 6.09 1 94.75 105 LEU B O 1
ATOM 1797 N N . ALA B 1 106 ? -17.656 7.867 5.156 1 94.5 106 ALA B N 1
ATOM 1798 C CA . ALA B 1 106 ? -18.516 7.883 6.34 1 94.5 106 ALA B CA 1
ATOM 1799 C C . ALA B 1 106 ? -18.828 6.465 6.801 1 94.5 106 ALA B C 1
ATOM 1801 O O . ALA B 1 106 ? -18.938 6.203 8 1 94.5 106 ALA B O 1
ATOM 1802 N N . ASP B 1 107 ? -18.938 5.484 5.953 1 93.81 107 ASP B N 1
ATOM 1803 C CA . ASP B 1 107 ? -19.328 4.129 6.336 1 93.81 107 ASP B CA 1
ATOM 1804 C C . ASP B 1 107 ? -18.141 3.172 6.27 1 93.81 107 ASP B C 1
ATOM 1806 O O . ASP B 1 107 ? -18.328 1.954 6.219 1 93.81 107 ASP B O 1
ATOM 1810 N N . VAL B 1 108 ? -17 3.762 6.344 1 95.75 108 VAL B N 1
ATOM 1811 C CA . VAL B 1 108 ? -15.797 2.945 6.199 1 95.75 108 VAL B CA 1
ATOM 1812 C C . VAL B 1 108 ? -15.055 2.881 7.535 1 95.75 108 VAL B C 1
ATOM 1814 O O . VAL B 1 108 ? -14.867 3.902 8.195 1 95.75 108 VAL B O 1
ATOM 1817 N N . THR B 1 109 ? -14.727 1.675 7.93 1 96.44 109 THR B N 1
ATOM 1818 C CA . THR B 1 109 ? -13.805 1.503 9.047 1 96.44 109 THR B CA 1
ATOM 1819 C C . THR B 1 109 ? -12.359 1.485 8.562 1 96.44 109 THR B C 1
ATOM 1821 O O . THR B 1 109 ? -12.016 0.739 7.648 1 96.44 109 THR B O 1
ATOM 1824 N N . ILE B 1 110 ? -11.523 2.309 9.242 1 97.19 110 ILE B N 1
ATOM 1825 C CA . ILE B 1 110 ? -10.117 2.391 8.859 1 97.19 110 ILE B CA 1
ATOM 1826 C C . ILE B 1 110 ? -9.242 1.802 9.969 1 97.19 110 ILE B C 1
ATOM 1828 O O . ILE B 1 110 ? -9.289 2.26 11.109 1 97.19 110 ILE B O 1
ATOM 1832 N N . HIS B 1 111 ? -8.445 0.784 9.602 1 97.38 111 HIS B N 1
ATOM 1833 C CA . HIS B 1 111 ? -7.41 0.228 10.461 1 97.38 111 HIS B CA 1
ATOM 1834 C C . HIS B 1 111 ? -6.023 0.708 10.039 1 97.38 111 HIS B C 1
ATOM 1836 O O . HIS B 1 111 ? -5.695 0.702 8.852 1 97.38 111 HIS B O 1
ATOM 1842 N N . VAL B 1 112 ? -5.215 1.156 11.078 1 97.81 112 VAL B N 1
ATOM 1843 C CA . VAL B 1 112 ? -3.873 1.62 10.75 1 97.81 112 VAL B CA 1
ATOM 1844 C C . VAL B 1 112 ? -2.865 1.052 11.742 1 97.81 112 VAL B C 1
ATOM 1846 O O . VAL B 1 112 ? -3.217 0.751 12.891 1 97.81 112 VAL B O 1
ATOM 1849 N N . SER B 1 113 ? -1.638 0.858 11.234 1 97.88 113 SER B N 1
ATOM 1850 C CA . SER B 1 113 ? -0.456 0.551 12.031 1 97.88 113 SER B CA 1
ATOM 1851 C C . SER B 1 113 ? 0.775 1.278 11.5 1 97.88 113 SER B C 1
ATOM 1853 O O . SER B 1 113 ? 0.96 1.395 10.289 1 97.88 113 SER B O 1
ATOM 1855 N N . LEU B 1 114 ? 1.535 1.815 12.406 1 96.06 114 LEU B N 1
ATOM 1856 C CA . LEU B 1 114 ? 2.734 2.568 12.055 1 96.06 114 LEU B CA 1
ATOM 1857 C C . LEU B 1 114 ? 3.961 1.996 12.75 1 96.06 114 LEU B C 1
ATOM 1859 O O . LEU B 1 114 ? 3.848 1.404 13.828 1 96.06 114 LEU B O 1
ATOM 1863 N N . THR B 1 115 ? 5.105 2.182 12.141 1 94.56 115 THR B N 1
ATOM 1864 C CA . THR B 1 115 ? 6.379 1.789 12.734 1 94.56 115 THR B CA 1
ATOM 1865 C C . THR B 1 115 ? 7.516 2.656 12.203 1 94.56 115 THR B C 1
ATOM 1867 O O . THR B 1 115 ? 7.328 3.42 11.25 1 94.56 115 THR B O 1
ATOM 1870 N N . HIS B 1 116 ? 8.562 2.66 12.891 1 92.69 116 HIS B N 1
ATOM 1871 C CA . HIS B 1 116 ? 9.805 3.236 12.391 1 92.69 116 HIS B CA 1
ATOM 1872 C C . HIS B 1 116 ? 11.016 2.467 12.906 1 92.69 116 HIS B C 1
ATOM 1874 O O . HIS B 1 116 ? 11.008 1.976 14.039 1 92.69 116 HIS B O 1
ATOM 1880 N N . GLU B 1 117 ? 11.961 2.297 12 1 87.94 117 GLU B N 1
ATOM 1881 C CA . GLU B 1 117 ? 13.219 1.631 12.32 1 87.94 117 GLU B CA 1
ATOM 1882 C C . GLU B 1 117 ? 14.375 2.229 11.523 1 87.94 117 GLU B C 1
ATOM 1884 O O . GLU B 1 117 ? 14.32 2.285 10.289 1 87.94 117 GLU B O 1
ATOM 1889 N N . GLY B 1 118 ? 15.406 2.596 12.242 1 90.56 118 GLY B N 1
ATOM 1890 C CA . GLY B 1 118 ? 16.484 3.279 11.562 1 90.56 118 GLY B CA 1
ATOM 1891 C C . GLY B 1 118 ? 16.047 4.539 10.844 1 90.56 118 GLY B C 1
ATOM 1892 O O . GLY B 1 118 ? 15.438 5.422 11.445 1 90.56 118 GLY B O 1
ATOM 1893 N N . ASP B 1 119 ? 16.234 4.543 9.484 1 92.44 119 ASP B N 1
ATOM 1894 C CA . ASP B 1 119 ? 15.953 5.746 8.703 1 92.44 119 ASP B CA 1
ATOM 1895 C C . ASP B 1 119 ? 14.633 5.613 7.957 1 92.44 119 ASP B C 1
ATOM 1897 O O . ASP B 1 119 ? 14.352 6.387 7.035 1 92.44 119 ASP B O 1
ATOM 1901 N N . THR B 1 120 ? 13.844 4.621 8.367 1 95.19 120 THR B N 1
ATOM 1902 C CA . THR B 1 120 ? 12.633 4.375 7.594 1 95.19 120 THR B CA 1
ATOM 1903 C C . THR B 1 120 ? 11.398 4.367 8.5 1 95.19 120 THR B C 1
ATOM 1905 O O . THR B 1 120 ? 11.422 3.775 9.578 1 95.19 120 THR B O 1
ATOM 1908 N N . ALA B 1 121 ? 10.438 5.086 8.148 1 96.12 121 ALA B N 1
ATOM 1909 C CA . ALA B 1 121 ? 9.102 4.949 8.719 1 96.12 121 ALA B CA 1
ATOM 1910 C C . ALA B 1 121 ? 8.172 4.215 7.758 1 96.12 121 ALA B C 1
ATOM 1912 O O . ALA B 1 121 ? 8.344 4.277 6.539 1 96.12 121 ALA B O 1
ATOM 1913 N N . ALA B 1 122 ? 7.223 3.523 8.266 1 97.62 122 ALA B N 1
ATOM 1914 C CA . ALA B 1 122 ? 6.289 2.748 7.453 1 97.62 122 ALA B CA 1
ATOM 1915 C C . ALA B 1 122 ? 4.898 2.73 8.078 1 97.62 122 ALA B C 1
ATOM 1917 O O . ALA B 1 122 ? 4.754 2.934 9.289 1 97.62 122 ALA B O 1
ATOM 1918 N N . ALA B 1 123 ? 3.93 2.547 7.273 1 98.38 123 ALA B N 1
ATOM 1919 C CA . ALA B 1 123 ? 2.564 2.369 7.762 1 98.38 123 ALA B CA 1
ATOM 1920 C C . ALA B 1 123 ? 1.748 1.502 6.809 1 98.38 123 ALA B C 1
ATOM 1922 O O . ALA B 1 123 ? 2.055 1.42 5.617 1 98.38 123 ALA B O 1
ATOM 1923 N N . VAL B 1 124 ? 0.732 0.866 7.344 1 98.5 124 VAL B N 1
ATOM 1924 C CA . VAL B 1 124 ? -0.28 0.156 6.57 1 98.5 124 VAL B CA 1
ATOM 1925 C C . VAL B 1 124 ? -1.673 0.622 6.988 1 98.5 124 VAL B C 1
ATOM 1927 O O . VAL B 1 124 ? -1.883 1.014 8.141 1 98.5 124 VAL B O 1
ATOM 1930 N N . ALA B 1 125 ? -2.562 0.618 6.027 1 98.44 125 ALA B N 1
ATOM 1931 C CA . ALA B 1 125 ? -3.967 0.94 6.266 1 98.44 125 ALA B CA 1
ATOM 1932 C C . ALA B 1 125 ? -4.883 -0.067 5.578 1 98.44 125 ALA B C 1
ATOM 1934 O O . ALA B 1 125 ? -4.594 -0.527 4.473 1 98.44 125 ALA B O 1
ATOM 1935 N N . ILE B 1 126 ? -5.984 -0.41 6.207 1 97.81 126 ILE B N 1
ATOM 1936 C CA . ILE B 1 126 ? -7.027 -1.262 5.648 1 97.81 126 ILE B CA 1
ATOM 1937 C C . ILE B 1 126 ? -8.383 -0.56 5.758 1 97.81 126 ILE B C 1
ATOM 1939 O O . ILE B 1 126 ? -8.742 -0.059 6.824 1 97.81 126 ILE B O 1
ATOM 1943 N N . LEU B 1 127 ? -9.086 -0.503 4.617 1 97.12 127 LEU B N 1
ATOM 1944 C CA . LEU B 1 127 ? -10.453 0.007 4.586 1 97.12 127 LEU B CA 1
ATOM 1945 C C . LEU B 1 127 ? -11.453 -1.138 4.535 1 97.12 127 LEU B C 1
ATOM 1947 O O . LEU B 1 127 ? -11.336 -2.035 3.697 1 97.12 127 LEU B O 1
ATOM 1951 N N . GLU B 1 128 ? -12.375 -1.067 5.41 1 96.25 128 GLU B N 1
ATOM 1952 C CA . GLU B 1 128 ? -13.406 -2.098 5.508 1 96.25 128 GLU B CA 1
ATOM 1953 C C . GLU B 1 128 ? -14.797 -1.483 5.527 1 96.25 128 GLU B C 1
ATOM 1955 O O . GLU B 1 128 ? -15.008 -0.418 6.113 1 96.25 128 GLU B O 1
ATOM 1960 N N . ILE B 1 129 ? -15.672 -2.172 4.844 1 93.62 129 ILE B N 1
ATOM 1961 C CA . ILE B 1 129 ? -17.078 -1.758 4.91 1 93.62 129 ILE B CA 1
ATOM 1962 C C . ILE B 1 129 ? -17.906 -2.869 5.535 1 93.62 129 ILE B C 1
ATOM 1964 O O . ILE B 1 129 ? -17.516 -4.039 5.508 1 93.62 129 ILE B O 1
ATOM 1968 N N . PRO B 1 130 ? -19.047 -2.514 6.102 1 86.38 130 PRO B N 1
ATOM 1969 C CA . PRO B 1 130 ? -19.922 -3.51 6.715 1 86.38 130 PRO B CA 1
ATOM 1970 C C . PRO B 1 130 ? -20.469 -4.512 5.703 1 86.38 130 PRO B C 1
ATOM 1972 O O . PRO B 1 130 ? -20.656 -4.176 4.531 1 86.38 130 PRO B O 1
#

pLDDT: mean 90.03, std 8.86, range [50.69, 98.62]

Nearest PDB structures (foldseek):
  4hc6-assembly1_A  TM=8.898E-01  e=7.270E-22  Mycobacterium tuberculosis H37Rv
  3hqj-assembly1_A  TM=9.870E-01  e=2.468E-19  Mycobacterium tuberculosis
  3ne3-assembly1_B  TM=8.414E-01  e=6.571E-21  Mycobacterium tuberculosis
  3gwm-assembly1_A  TM=8.237E-01  e=2.468E-19  Mycolicibacterium smegmatis MC2 155
  3h7q-assembly1_A  TM=8.466E-01  e=2.448E-17  Mycobacterium tuberculosis

Sequence (260 aa):
MGIVGVGIDLVLIPDFAEQVDQPGTVFSETFTPGERRDASDKSSSAARHLAARWAAKEAVIKAWSGSRFAQRPVLPEAIHRDIEVVTDMWGRPRVRLTGAVAEHLADVTIHVSLTHEGDTAAAVAILEIPMGIVGVGIDLVLIPDFAEQVDQPGTVFSETFTPGERRDASDKSSSAARHLAARWAAKEAVIKAWSGSRFAQRPVLPEAIHRDIEVVTDMWGRPRVRLTGAVAEHLADVTIHVSLTHEGDTAAAVAILEIP

Organism: NCBI:txid185642

InterPro domains:
  IPR002582 Holo-[acyl carrier protein] synthase [MF_00101] (4-129)
  IPR004568 Phosphopantetheine-protein transferase domain [TIGR00556] (3-128)
  IPR008278 4'-phosphopantetheinyl transferase domain [PF01648] (5-105)
  IPR037143 4'-phosphopantetheinyl transferase domain superfamily [G3DSA:3.90.470.20] (2-129)
  IPR037143 4'-phosphopantetheinyl transferase domain superfamily [SSF56214] (3-128)

Secondary structure (DSSP, 8-state):
-EEEEEEEEEEEHHHHHHHHTSTTSTGGGT--HHHHHHHHTSSS-HHHHHHHHHHHHHHHHHHHHHTTTTS--SS-S--GGGEEEEE-TTS-EEEEE-HHHHHHTTT-EEEEEEEEETTEEEEEEEEEE-/-EEEEEEEEEEEHHHHHHHHTSTTSTGGGT--HHHHHHHHTSSS-HHHHHHHHHHHHHHHHHHHHHTTTTS--SS-S--GGGEEEEE-TT--EEEEE-HHHHHHTTT-EEEEEEEEETTEEEEEEEEEE-

Radius of gyration: 18.69 Å; Cα contacts (8 Å, |Δi|>4): 539; chains: 2; bounding box: 42×56×48 Å

Solvent-accessible surface area (backbone atoms only — not comparable to full-atom values): 13708 Å² total; per-residue (Å²): 76,44,78,54,24,58,18,63,30,73,31,55,31,68,66,45,51,71,38,39,78,35,82,91,35,71,55,48,68,30,65,49,73,69,44,50,52,65,22,60,75,41,91,60,60,40,48,55,48,48,35,16,46,49,14,35,39,49,1,42,50,43,8,55,55,56,51,38,71,99,55,77,81,87,65,75,88,79,56,47,56,34,44,38,64,45,64,41,97,83,67,38,57,44,75,46,63,36,71,72,60,27,64,78,42,64,72,48,47,72,39,49,24,58,31,69,37,95,58,38,16,28,14,38,21,39,34,30,33,109,81,41,77,54,23,31,10,40,26,56,32,49,31,68,68,45,50,70,39,39,80,34,84,92,35,71,54,48,67,29,66,50,73,68,44,50,52,64,21,58,77,39,92,59,61,40,47,54,50,47,33,18,48,48,13,36,41,50,0,43,51,42,8,54,51,39,51,39,65,88,51,78,80,89,65,73,87,83,56,48,58,34,43,37,64,44,61,50,98,85,65,53,67,43,74,46,64,34,71,71,58,29,64,79,42,66,73,47,48,73,47,63,49,70,46,72,58,92,58,35,17,27,13,36,21,39,33,32,34,108

Foldseek 3Di:
DDWLFKFKFKDQLVVQVVPLCPPPDLNVPQADPQQQVVLVPDPPDSSQSSRQLVRQLRGVVRGVVSSQPPDDDPDDPNLRNQWHWHADPVGDTDTHGDDPVCVVCVQKGKDKDWDDDDRMIMMMIIIDGD/DDWLFKFKFKDQQVVQVVPQCPPPDLNVPQADPQQQVVLVPDPPDSSQSSRQLVRFLRGVVRGVVSSQPPHDDPDDPNLRNQWYWHADPVGDTDIHGDDPVCVVCVQWDKDKDWDDDDRMIMMMIIIDGD